Protein AF-Q6J5A9-F1 (afdb_monomer_lite)

Radius of gyration: 22.67 Å; chains: 1; bounding box: 65×54×45 Å

Secondary structure (DSSP, 8-state):
-HHHHHHHH-GGGT-B-TT--BTTTTB-HHHHHHHHHSHHHHHTT-----TTTTTSTT-GGG-HHHHHHHHHHHHHHHHHHHHHTTPPP-HHHHHHHHHH-HHHHHHHHTT---HHHHHHHHHTTPPTT--HHHHHHHHHHHHHHHHHHHTTSS-----------PPPPTT-------SS-----PPPS--TTS---PPPP---

Organism: Haemophilus influenzae (NCBI:txid727)

Sequence (204 aa):
MLRGLVKIEDGWYGNVSPTGATGVGQFTRGTWNWLATTDEGRALGMTQITRYNRDTPFDPRKNNQLNTLATALLARWHINQFFERGIKPSHENLYLAHNIGIDGLHRALQGRATREDILNMKRNGMKKGMSVQGFLVYQSERFNVSKQIANFQRPSVSPRYQIENKPLPANLHWVSPTETAMRWVEPASNQTNQQAIRWQNPTN

InterPro domains:
  IPR023346 Lysozyme-like domain superfamily [SSF53955] (2-110)

Foldseek 3Di:
DLLLQQQLVVQCVFDAAPQRQHHSNRDDLVLQQVLCPDPVVVVLVRDHDDPVQRPHPNPVRHPRVSVSVSLVVLLVVLVVLCVVLVNDDDPLLSSVCSQQNNVLSSCLVVVNHDPVSVVSLVSRDQDPPADSVSSSVVSSVSSVVSVCCSVVVDPDPDPPPPPVVPPDDPPDDDDDDDPDDDDDDDPDPDDDDDDPPDDDDDDD

pLDDT: mean 79.72, std 21.16, range [31.62, 98.19]

Structure (mmCIF, N/CA/C/O backbone):
data_AF-Q6J5A9-F1
#
_entry.id   AF-Q6J5A9-F1
#
loop_
_atom_site.group_PDB
_atom_site.id
_atom_site.type_symbol
_atom_site.label_atom_id
_atom_site.label_alt_id
_atom_site.label_comp_id
_atom_site.label_asym_id
_atom_site.label_entity_id
_atom_site.label_seq_id
_atom_site.pdbx_PDB_ins_code
_atom_site.Cartn_x
_atom_site.Cartn_y
_atom_site.Cartn_z
_atom_site.occupancy
_atom_site.B_iso_or_equiv
_atom_site.auth_seq_id
_atom_site.auth_comp_id
_atom_site.auth_asym_id
_atom_site.auth_atom_id
_atom_site.pdbx_PDB_model_num
ATOM 1 N N . MET A 1 1 ? -5.608 9.275 -6.151 1.00 75.62 1 MET A N 1
ATOM 2 C CA . MET A 1 1 ? -4.883 8.381 -5.216 1.00 75.62 1 MET A CA 1
ATOM 3 C C . MET A 1 1 ? -3.369 8.385 -5.447 1.00 75.62 1 MET A C 1
ATOM 5 O O . MET A 1 1 ? -2.681 8.914 -4.584 1.00 75.62 1 MET A O 1
ATOM 9 N N . LEU A 1 2 ? -2.860 7.890 -6.591 1.00 75.81 2 LEU A N 1
ATOM 10 C CA . LEU A 1 2 ? -1.421 7.630 -6.815 1.00 75.81 2 LEU A CA 1
ATOM 11 C C . LEU A 1 2 ? -0.484 8.777 -6.417 1.00 75.81 2 LEU A C 1
ATOM 13 O O . LEU A 1 2 ? 0.448 8.551 -5.663 1.00 75.81 2 LEU A O 1
ATOM 17 N N . ARG A 1 3 ? -0.752 10.017 -6.846 1.00 69.06 3 ARG A N 1
ATOM 18 C CA . ARG A 1 3 ? 0.089 11.179 -6.497 1.00 69.06 3 ARG A CA 1
ATOM 19 C C . ARG A 1 3 ? 0.242 11.384 -4.983 1.00 69.06 3 ARG A C 1
ATOM 21 O O . ARG A 1 3 ? 1.329 11.690 -4.509 1.00 69.06 3 ARG A O 1
ATOM 28 N N . GLY A 1 4 ? -0.839 11.175 -4.228 1.00 68.25 4 GLY A N 1
ATOM 29 C CA . GLY A 1 4 ? -0.813 11.240 -2.766 1.00 68.25 4 GLY A CA 1
ATOM 30 C C . GLY A 1 4 ? -0.031 10.085 -2.141 1.00 68.25 4 GLY A C 1
ATOM 31 O O . GLY A 1 4 ? 0.693 10.323 -1.182 1.00 68.25 4 GLY A O 1
ATOM 32 N N . LEU A 1 5 ? -0.135 8.880 -2.720 1.00 79.12 5 LEU A N 1
ATOM 33 C CA . LEU A 1 5 ? 0.620 7.693 -2.303 1.00 79.12 5 LEU A CA 1
ATOM 34 C C . LEU A 1 5 ? 2.124 7.906 -2.525 1.00 79.12 5 LEU A C 1
ATOM 36 O O . LEU A 1 5 ? 2.891 7.835 -1.579 1.00 79.12 5 LEU A O 1
ATOM 40 N N . VAL A 1 6 ? 2.545 8.311 -3.724 1.00 76.06 6 VAL A N 1
ATOM 41 C CA . VAL A 1 6 ? 3.961 8.611 -4.008 1.00 76.06 6 VAL A CA 1
ATOM 42 C C . VAL A 1 6 ? 4.519 9.671 -3.055 1.00 76.06 6 VAL A C 1
ATOM 44 O O . VAL A 1 6 ? 5.644 9.549 -2.579 1.00 76.06 6 VAL A O 1
ATOM 47 N N . LYS A 1 7 ? 3.726 10.705 -2.738 1.00 75.75 7 LYS A N 1
ATOM 48 C CA . LYS A 1 7 ? 4.150 11.778 -1.832 1.00 75.75 7 LYS A CA 1
ATOM 49 C C . LYS A 1 7 ? 4.267 11.335 -0.371 1.00 75.75 7 LYS A C 1
ATOM 51 O O . LYS A 1 7 ? 5.126 11.865 0.324 1.00 75.75 7 LYS A O 1
ATOM 56 N N . ILE A 1 8 ? 3.397 10.444 0.113 1.00 75.88 8 ILE A N 1
ATOM 57 C CA . ILE A 1 8 ? 3.466 9.953 1.501 1.00 75.88 8 ILE A CA 1
ATOM 58 C C . ILE A 1 8 ? 4.510 8.848 1.679 1.00 75.88 8 ILE A C 1
ATOM 60 O O . ILE A 1 8 ? 5.113 8.772 2.744 1.00 75.88 8 ILE A O 1
ATOM 64 N N . GLU A 1 9 ? 4.724 8.038 0.645 1.00 74.69 9 GLU A N 1
ATOM 65 C CA . GLU A 1 9 ? 5.647 6.903 0.654 1.00 74.69 9 GLU A CA 1
ATOM 66 C C . GLU A 1 9 ? 7.102 7.303 0.346 1.00 74.69 9 GLU A C 1
ATOM 68 O O . GLU A 1 9 ? 8.021 6.535 0.610 1.00 74.69 9 GLU A O 1
ATOM 73 N N . ASP A 1 10 ? 7.327 8.495 -0.224 1.00 71.00 10 ASP A N 1
ATOM 74 C CA . ASP A 1 10 ? 8.650 9.071 -0.539 1.00 71.00 10 ASP A CA 1
ATOM 75 C C . ASP A 1 10 ? 9.561 8.176 -1.412 1.00 71.00 10 ASP A C 1
ATOM 77 O O . ASP A 1 10 ? 10.773 8.360 -1.528 1.00 71.00 10 ASP A O 1
ATOM 81 N N . GLY A 1 11 ? 8.964 7.192 -2.087 1.00 66.25 11 GLY A N 1
ATOM 82 C CA . GLY A 1 11 ? 9.679 6.150 -2.815 1.00 66.25 11 GLY A CA 1
ATOM 83 C C . GLY A 1 11 ? 10.289 6.582 -4.150 1.00 66.25 11 GLY A C 1
ATOM 84 O O . GLY A 1 11 ? 11.052 5.822 -4.746 1.00 66.25 11 GLY A O 1
ATOM 85 N N . TRP A 1 12 ? 9.972 7.789 -4.632 1.00 74.00 12 TRP A N 1
ATOM 86 C CA . TRP A 1 12 ? 10.475 8.308 -5.912 1.00 74.00 12 TRP A CA 1
ATOM 87 C C . TRP A 1 12 ? 11.994 8.524 -5.910 1.00 74.00 12 TRP A C 1
ATOM 89 O O . TRP A 1 12 ? 12.641 8.367 -6.944 1.00 74.00 12 TRP A O 1
ATOM 99 N N . TYR A 1 13 ? 12.568 8.838 -4.745 1.00 74.25 13 TYR A N 1
ATOM 100 C CA . TYR A 1 13 ? 13.999 9.107 -4.572 1.00 74.25 13 TYR A CA 1
ATOM 101 C C . TYR A 1 13 ? 14.819 7.853 -4.236 1.00 74.25 13 TYR A C 1
ATOM 103 O O . TYR A 1 13 ? 15.982 7.954 -3.861 1.00 74.25 13 TYR A O 1
ATOM 111 N N . GLY A 1 14 ? 14.225 6.661 -4.370 1.00 70.50 14 GLY A N 1
ATOM 112 C CA . GLY A 1 14 ? 14.906 5.395 -4.090 1.00 70.50 14 GLY A CA 1
ATOM 113 C C . GLY A 1 14 ? 14.995 5.043 -2.604 1.00 70.50 14 GLY A C 1
ATOM 114 O O . GLY A 1 14 ? 15.704 4.100 -2.253 1.00 70.50 14 GLY A O 1
ATOM 115 N N . ASN A 1 15 ? 14.261 5.755 -1.744 1.00 76.38 15 ASN A N 1
ATOM 116 C CA . ASN A 1 15 ? 14.192 5.455 -0.319 1.00 76.38 15 ASN A CA 1
ATOM 117 C C . ASN A 1 15 ? 13.618 4.050 -0.088 1.00 76.38 15 ASN A C 1
ATOM 119 O O . ASN A 1 15 ? 12.646 3.633 -0.729 1.00 76.38 15 ASN A O 1
ATOM 123 N N . VAL A 1 16 ? 14.254 3.315 0.824 1.00 77.69 16 VAL A N 1
ATOM 124 C CA . VAL A 1 16 ? 13.849 1.970 1.235 1.00 77.69 16 VAL A CA 1
ATOM 125 C C . VAL A 1 16 ? 13.302 2.055 2.653 1.00 77.69 16 VAL A C 1
ATOM 127 O O . VAL A 1 16 ? 13.976 2.570 3.546 1.00 77.69 16 VAL A O 1
ATOM 130 N N . SER A 1 17 ? 12.085 1.561 2.873 1.00 74.00 17 SER A N 1
ATOM 131 C CA . SER A 1 17 ? 11.483 1.576 4.207 1.00 74.00 17 SER A CA 1
ATOM 132 C C . SER A 1 17 ? 12.207 0.618 5.174 1.00 74.00 17 SER A C 1
ATOM 134 O O . SER A 1 17 ? 12.861 -0.337 4.739 1.00 74.00 17 SER A O 1
ATOM 136 N N . PRO A 1 18 ? 12.008 0.756 6.500 1.00 74.62 18 PRO A N 1
ATOM 137 C CA . PRO A 1 18 ? 12.494 -0.224 7.478 1.00 74.62 18 PRO A CA 1
ATOM 138 C C . PRO A 1 18 ? 11.982 -1.657 7.246 1.00 74.62 18 PRO A C 1
ATOM 140 O O . PRO A 1 18 ? 12.595 -2.615 7.708 1.00 74.62 18 PRO A O 1
ATOM 143 N N . THR A 1 19 ? 10.860 -1.820 6.534 1.00 71.56 19 THR A N 1
ATOM 144 C CA . THR A 1 19 ? 10.288 -3.127 6.167 1.00 71.56 19 THR A CA 1
ATOM 145 C C . THR A 1 19 ? 10.828 -3.661 4.834 1.00 71.56 19 THR A C 1
ATOM 147 O O . THR A 1 19 ? 10.383 -4.708 4.361 1.00 71.56 19 THR A O 1
ATOM 150 N N . GLY A 1 20 ? 11.801 -2.972 4.225 1.00 80.25 20 GLY A N 1
ATOM 151 C CA . GLY A 1 20 ? 12.400 -3.339 2.942 1.00 80.25 20 GLY A CA 1
ATOM 152 C C . GLY A 1 20 ? 11.497 -3.041 1.746 1.00 80.25 20 GLY A C 1
ATOM 153 O O . GLY A 1 20 ? 11.656 -3.657 0.689 1.00 80.25 20 GLY A O 1
ATOM 154 N N . ALA A 1 21 ? 10.519 -2.152 1.915 1.00 85.12 21 ALA A N 1
ATOM 155 C CA . ALA A 1 21 ? 9.675 -1.674 0.836 1.00 85.12 21 ALA A CA 1
ATOM 156 C C . ALA A 1 21 ? 10.474 -0.733 -0.080 1.00 85.12 21 ALA A C 1
ATOM 158 O O . ALA A 1 21 ? 11.318 0.017 0.401 1.00 85.12 21 ALA A O 1
ATOM 159 N N . THR A 1 22 ? 10.279 -0.812 -1.399 1.00 86.75 22 THR 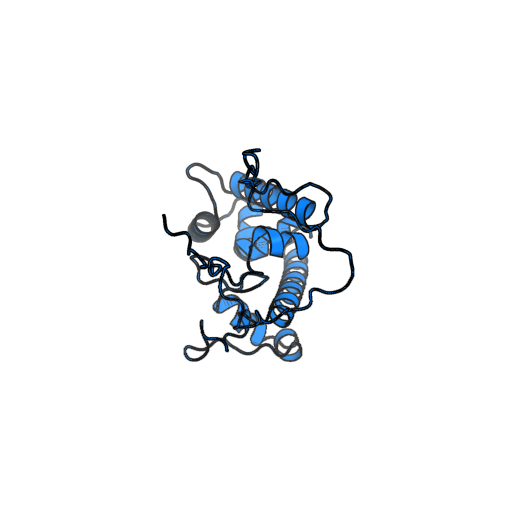A N 1
ATOM 160 C CA . THR A 1 22 ? 11.157 -0.119 -2.362 1.00 86.75 22 THR A CA 1
ATOM 161 C C . THR A 1 22 ? 10.387 0.467 -3.542 1.00 86.75 22 THR A C 1
ATOM 163 O O . THR A 1 22 ? 9.402 -0.110 -4.017 1.00 86.75 22 THR A O 1
ATOM 166 N N . GLY A 1 23 ? 10.899 1.593 -4.046 1.00 86.25 23 GLY A N 1
ATOM 167 C CA . GLY A 1 23 ? 10.418 2.287 -5.237 1.00 86.25 23 GLY A CA 1
ATOM 168 C C . GLY A 1 23 ? 9.143 3.090 -5.001 1.00 86.25 23 GLY A C 1
ATOM 169 O O . GLY A 1 23 ? 8.674 3.217 -3.872 1.00 86.25 23 GLY A O 1
ATOM 170 N N . VAL A 1 24 ? 8.599 3.641 -6.085 1.00 86.62 24 VAL A N 1
ATOM 171 C CA . VAL A 1 24 ? 7.526 4.653 -6.099 1.00 86.62 24 VAL A CA 1
ATOM 172 C C . VAL A 1 24 ? 6.328 4.316 -5.203 1.00 86.62 24 VAL A C 1
ATOM 174 O O . VAL A 1 24 ? 5.877 5.170 -4.444 1.00 86.62 24 VAL A O 1
ATOM 177 N N . GLY A 1 25 ? 5.827 3.088 -5.279 1.00 87.00 25 GLY A N 1
ATOM 178 C CA . GLY A 1 25 ? 4.723 2.579 -4.471 1.00 87.00 25 GLY A CA 1
ATOM 179 C C . GLY A 1 25 ? 5.156 1.712 -3.296 1.00 87.00 25 GLY A C 1
ATOM 180 O O . GLY A 1 25 ? 4.363 0.883 -2.881 1.00 87.00 25 GLY A O 1
ATOM 181 N N . GLN A 1 26 ? 6.410 1.815 -2.838 1.00 89.00 26 GLN A N 1
ATOM 182 C CA . GLN A 1 26 ? 6.956 1.110 -1.668 1.00 89.00 26 GLN A CA 1
ATOM 183 C C . GLN A 1 26 ? 6.483 -0.352 -1.573 1.00 89.00 26 GLN A C 1
ATOM 185 O O . GLN A 1 26 ? 5.816 -0.784 -0.635 1.00 89.00 26 GLN A O 1
ATOM 190 N N . PHE A 1 27 ? 6.854 -1.162 -2.565 1.00 90.88 27 PHE A N 1
ATOM 191 C CA . PHE A 1 27 ? 6.499 -2.578 -2.562 1.00 90.88 27 PHE A CA 1
ATOM 192 C C . PHE A 1 27 ? 7.457 -3.394 -1.697 1.00 90.88 27 PHE A C 1
ATOM 194 O O . PHE A 1 27 ? 8.677 -3.379 -1.902 1.00 90.88 27 PHE A O 1
ATOM 201 N N . THR A 1 28 ? 6.901 -4.198 -0.789 1.00 91.06 28 THR A N 1
ATOM 202 C CA . THR A 1 28 ? 7.650 -5.298 -0.167 1.00 91.06 28 THR A CA 1
ATOM 203 C C . THR A 1 28 ? 7.959 -6.383 -1.203 1.00 91.06 28 THR A C 1
ATOM 205 O O . THR A 1 28 ? 7.275 -6.508 -2.223 1.00 91.06 28 THR A O 1
ATOM 208 N N . ARG A 1 29 ? 8.958 -7.230 -0.921 1.00 93.19 29 ARG A N 1
ATOM 209 C CA . ARG A 1 29 ? 9.275 -8.393 -1.767 1.00 93.19 29 ARG A CA 1
ATOM 210 C C . ARG A 1 29 ? 8.066 -9.311 -1.965 1.00 93.19 29 ARG A C 1
ATOM 212 O O . ARG A 1 29 ? 7.842 -9.802 -3.065 1.00 93.19 29 ARG A O 1
ATOM 219 N N . GLY A 1 30 ? 7.312 -9.560 -0.891 1.00 92.50 30 GLY A N 1
ATOM 220 C CA . GLY A 1 30 ? 6.164 -10.466 -0.910 1.00 92.50 30 GLY A CA 1
ATOM 221 C C . GLY A 1 30 ? 5.066 -9.960 -1.838 1.00 92.50 30 GLY A C 1
ATOM 222 O O . GLY A 1 30 ? 4.673 -10.668 -2.762 1.00 92.50 30 GLY A O 1
ATOM 223 N N . THR A 1 31 ? 4.645 -8.708 -1.645 1.00 92.88 31 THR A N 1
ATOM 224 C CA . THR A 1 31 ? 3.600 -8.083 -2.464 1.00 92.88 31 THR A CA 1
ATOM 225 C C . THR A 1 31 ? 4.014 -7.996 -3.930 1.00 92.88 31 THR A C 1
ATOM 227 O O . THR A 1 31 ? 3.221 -8.334 -4.805 1.00 92.88 31 THR A O 1
ATOM 230 N N . TRP A 1 32 ? 5.260 -7.598 -4.211 1.00 95.94 32 TRP A N 1
ATOM 231 C CA . TRP A 1 32 ? 5.766 -7.532 -5.581 1.00 95.94 32 TRP A CA 1
ATOM 232 C C . TRP A 1 32 ? 5.754 -8.900 -6.266 1.00 95.94 32 TRP A C 1
ATOM 234 O O . TRP A 1 32 ? 5.243 -9.028 -7.375 1.00 95.94 32 TRP A O 1
ATOM 244 N N . ASN A 1 33 ? 6.294 -9.929 -5.606 1.00 97.50 33 ASN A N 1
ATOM 245 C CA . ASN A 1 33 ? 6.395 -11.262 -6.197 1.00 97.50 33 ASN A CA 1
ATOM 246 C C . ASN A 1 33 ? 5.027 -11.895 -6.422 1.00 97.50 33 ASN A C 1
ATOM 248 O O . ASN A 1 33 ? 4.846 -12.553 -7.441 1.00 97.50 33 ASN A O 1
ATOM 252 N N . TRP A 1 34 ? 4.079 -11.689 -5.507 1.00 96.19 34 TRP A N 1
ATOM 253 C CA . TRP A 1 34 ? 2.698 -12.108 -5.716 1.00 96.19 34 TRP A CA 1
ATOM 254 C C . TRP A 1 34 ? 2.099 -11.405 -6.938 1.00 96.19 34 TRP A C 1
ATOM 256 O O . TRP A 1 34 ? 1.596 -12.076 -7.837 1.00 96.19 34 TRP A O 1
ATOM 266 N N . LEU A 1 35 ? 2.243 -10.081 -7.051 1.00 96.12 35 LEU A N 1
ATOM 267 C CA . LEU A 1 35 ? 1.707 -9.346 -8.196 1.00 96.12 35 LEU A CA 1
ATOM 268 C C . LEU A 1 35 ? 2.347 -9.808 -9.514 1.00 96.12 35 LEU A C 1
ATOM 270 O O . LEU A 1 35 ? 1.642 -10.031 -10.492 1.00 96.12 35 LEU A O 1
ATOM 274 N N . ALA A 1 36 ? 3.656 -10.066 -9.516 1.00 96.94 36 ALA A N 1
ATOM 275 C CA . ALA A 1 36 ? 4.388 -10.594 -10.666 1.00 96.94 36 ALA A CA 1
ATOM 276 C C . ALA A 1 36 ? 3.929 -11.998 -11.116 1.00 96.94 36 ALA A C 1
ATOM 278 O O . ALA A 1 36 ? 4.223 -12.395 -12.239 1.00 96.94 36 ALA A O 1
ATOM 279 N N . THR A 1 37 ? 3.213 -12.753 -10.271 1.00 95.69 37 THR A N 1
ATOM 280 C CA . THR A 1 37 ? 2.612 -14.046 -10.659 1.00 95.69 37 THR A CA 1
ATO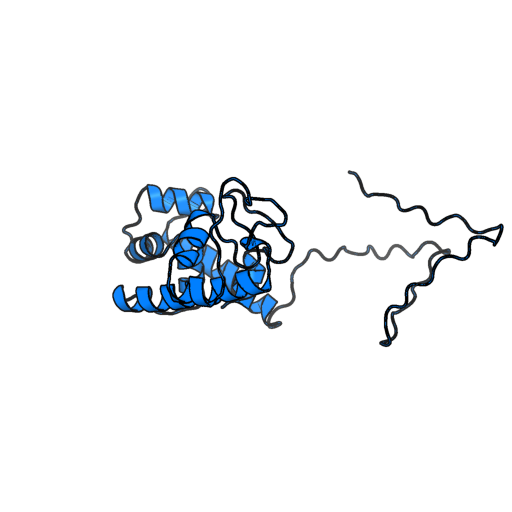M 281 C C . THR A 1 37 ? 1.223 -13.930 -11.284 1.00 95.69 37 THR A C 1
ATOM 283 O O . THR A 1 37 ? 0.759 -14.895 -11.883 1.00 95.69 37 THR A O 1
ATOM 286 N N . THR A 1 38 ? 0.568 -12.771 -11.178 1.00 94.94 38 THR A N 1
ATOM 287 C CA . THR A 1 38 ? -0.747 -12.531 -11.799 1.00 94.94 38 THR A CA 1
ATOM 288 C C . THR A 1 38 ? -0.623 -12.333 -13.310 1.00 94.94 38 THR A C 1
ATOM 290 O O . THR A 1 38 ? 0.435 -11.931 -13.801 1.00 94.94 38 THR A O 1
ATOM 293 N N . ASP A 1 39 ? -1.697 -12.583 -14.060 1.00 94.44 39 ASP A N 1
ATOM 294 C CA . ASP A 1 39 ? -1.712 -12.381 -15.515 1.00 94.44 39 ASP A CA 1
ATOM 295 C C . ASP A 1 39 ? -1.448 -10.922 -15.882 1.00 94.44 39 ASP A C 1
ATOM 297 O O . ASP A 1 39 ? -0.611 -10.638 -16.738 1.00 94.44 39 ASP A O 1
ATOM 301 N N . GLU A 1 40 ? -2.079 -9.984 -15.179 1.00 94.69 40 GLU A N 1
ATOM 302 C CA . GLU A 1 40 ? -1.862 -8.559 -15.390 1.00 94.69 40 GLU A CA 1
ATOM 303 C C . GLU A 1 40 ? -0.446 -8.123 -15.009 1.00 94.69 40 GLU A C 1
ATOM 305 O O . GLU A 1 40 ? 0.159 -7.320 -15.715 1.00 94.69 40 GLU A O 1
ATOM 310 N N . GLY A 1 41 ? 0.116 -8.659 -13.922 1.00 94.81 41 GLY A N 1
ATOM 311 C CA . GLY A 1 41 ? 1.496 -8.370 -13.533 1.00 94.81 41 GLY A CA 1
ATOM 312 C C . GLY A 1 41 ? 2.496 -8.864 -14.577 1.00 94.81 41 GLY A C 1
ATOM 313 O O . GLY A 1 41 ? 3.404 -8.126 -14.963 1.00 94.81 41 GLY A O 1
ATOM 314 N N . ARG A 1 42 ? 2.290 -10.076 -15.107 1.00 95.31 42 ARG A N 1
ATOM 315 C CA . ARG A 1 42 ? 3.086 -10.612 -16.220 1.00 95.31 42 ARG A CA 1
ATOM 316 C C . ARG A 1 42 ? 2.923 -9.775 -17.488 1.00 95.31 42 ARG A C 1
ATOM 318 O O . ARG A 1 42 ? 3.923 -9.476 -18.134 1.00 95.31 42 ARG A O 1
ATOM 325 N N . ALA A 1 43 ? 1.706 -9.332 -17.804 1.00 95.62 43 ALA A N 1
ATOM 326 C CA . ALA A 1 43 ? 1.432 -8.463 -18.950 1.00 95.62 43 ALA A CA 1
ATOM 327 C C . ALA A 1 43 ? 2.108 -7.084 -18.835 1.00 95.62 43 ALA A C 1
ATOM 329 O O . ALA A 1 43 ? 2.495 -6.504 -19.845 1.00 95.62 43 ALA A O 1
ATOM 330 N N . LEU A 1 44 ? 2.308 -6.576 -17.613 1.00 94.25 44 LEU A N 1
ATOM 331 C CA . LEU A 1 44 ? 3.100 -5.368 -17.353 1.00 94.25 44 LEU A CA 1
ATOM 332 C C . LEU A 1 44 ? 4.620 -5.591 -17.452 1.00 94.25 44 LEU A C 1
ATOM 334 O O . LEU A 1 44 ? 5.380 -4.631 -17.335 1.00 94.25 44 LEU A O 1
ATOM 338 N N . GLY A 1 45 ? 5.082 -6.830 -17.640 1.00 96.12 45 GLY A N 1
ATOM 339 C CA . GLY A 1 45 ? 6.503 -7.174 -17.646 1.00 96.12 45 GLY A CA 1
ATOM 340 C C . GLY A 1 45 ? 7.118 -7.265 -16.247 1.00 96.12 45 GLY A C 1
ATOM 341 O O . GLY A 1 45 ? 8.333 -7.126 -16.096 1.00 96.12 45 GLY A O 1
ATOM 342 N N . MET A 1 46 ? 6.307 -7.476 -15.202 1.00 97.50 46 MET A N 1
ATOM 343 C CA . MET A 1 46 ? 6.830 -7.675 -13.853 1.00 97.50 46 MET A CA 1
ATOM 344 C C . MET A 1 46 ? 7.609 -8.988 -13.761 1.00 97.50 46 MET A C 1
ATOM 346 O O . MET A 1 46 ? 7.132 -10.051 -14.150 1.00 97.50 46 MET A O 1
ATOM 350 N N . THR A 1 47 ? 8.798 -8.920 -13.168 1.00 97.12 47 THR A N 1
ATOM 351 C CA . THR A 1 47 ? 9.628 -10.086 -12.854 1.00 97.12 47 THR A CA 1
ATOM 352 C C . THR A 1 47 ? 9.753 -10.251 -11.347 1.00 97.12 47 THR A C 1
ATOM 354 O O . THR A 1 47 ? 9.655 -9.286 -10.586 1.00 97.12 47 THR A O 1
ATOM 357 N N . GLN A 1 48 ? 9.945 -11.485 -10.884 1.00 97.19 48 GLN A N 1
ATOM 358 C CA . GLN A 1 48 ? 10.097 -11.748 -9.457 1.00 97.19 48 GLN A CA 1
ATOM 359 C C . GLN A 1 48 ? 11.442 -11.239 -8.923 1.00 97.19 48 GLN A C 1
ATOM 361 O O . GLN A 1 48 ? 12.494 -11.328 -9.563 1.00 97.19 48 GLN A O 1
ATOM 366 N N . ILE A 1 49 ? 11.411 -10.767 -7.684 1.00 96.69 49 ILE A N 1
ATOM 367 C CA . ILE A 1 49 ? 12.594 -10.476 -6.888 1.00 96.69 49 ILE A CA 1
ATOM 368 C C . ILE A 1 49 ? 13.097 -11.790 -6.293 1.00 96.69 49 ILE A C 1
ATOM 370 O O . ILE A 1 49 ? 12.394 -12.478 -5.545 1.00 96.69 49 ILE A O 1
ATOM 374 N N . THR A 1 50 ? 14.343 -12.109 -6.596 1.00 95.25 50 THR A N 1
ATOM 375 C CA . THR A 1 50 ? 15.084 -13.263 -6.099 1.00 95.25 50 THR A CA 1
ATOM 376 C C . THR A 1 50 ? 16.215 -12.796 -5.188 1.00 95.25 50 THR A C 1
ATOM 378 O O . THR A 1 50 ? 16.503 -11.606 -5.074 1.00 95.25 50 THR A O 1
ATOM 381 N N . ARG A 1 51 ? 16.919 -13.735 -4.548 1.00 93.94 51 ARG A N 1
ATOM 382 C CA . ARG A 1 51 ? 18.121 -13.406 -3.762 1.00 93.94 51 ARG A CA 1
ATOM 383 C C . ARG A 1 51 ? 19.230 -12.726 -4.580 1.00 93.94 51 ARG A C 1
ATOM 385 O O . ARG A 1 51 ? 20.086 -12.094 -3.980 1.00 93.94 51 ARG A O 1
ATOM 392 N N . TYR A 1 52 ? 19.219 -12.872 -5.907 1.00 93.44 52 TYR A N 1
ATOM 393 C CA . TYR A 1 52 ? 20.285 -12.400 -6.793 1.00 93.44 52 TYR A CA 1
ATOM 394 C C . TYR A 1 52 ? 20.077 -10.972 -7.292 1.00 93.44 52 TYR A C 1
ATOM 396 O O . TYR A 1 52 ? 21.050 -10.270 -7.530 1.00 93.44 52 TYR A O 1
ATOM 404 N N . ASN A 1 53 ? 18.822 -10.545 -7.461 1.00 94.38 53 ASN A N 1
ATOM 405 C CA . ASN A 1 53 ? 18.506 -9.200 -7.947 1.00 94.38 53 ASN A CA 1
ATOM 406 C C . ASN A 1 53 ? 18.045 -8.252 -6.829 1.00 94.38 53 ASN A C 1
ATOM 408 O O . ASN A 1 53 ? 18.082 -7.039 -7.029 1.00 94.38 53 ASN A O 1
ATOM 412 N N . ARG A 1 54 ? 17.659 -8.771 -5.653 1.00 91.94 54 ARG A N 1
ATOM 413 C CA . ARG A 1 54 ? 17.205 -7.967 -4.512 1.00 91.94 54 ARG A CA 1
ATOM 414 C C . ARG A 1 54 ? 18.240 -6.913 -4.124 1.00 91.94 54 ARG A C 1
ATOM 416 O O . ARG A 1 54 ? 19.405 -7.238 -3.919 1.00 91.94 54 ARG A O 1
ATOM 423 N N . ASP A 1 55 ? 17.783 -5.672 -3.993 1.00 86.94 55 ASP A N 1
ATOM 424 C CA . ASP A 1 55 ? 18.569 -4.497 -3.593 1.00 86.94 55 ASP A CA 1
ATOM 425 C C . ASP A 1 55 ? 19.725 -4.138 -4.550 1.00 86.94 55 ASP A C 1
ATOM 427 O O . ASP A 1 55 ? 20.428 -3.149 -4.339 1.00 86.94 55 ASP A O 1
ATOM 431 N N . THR A 1 56 ? 19.862 -4.838 -5.678 1.00 90.88 56 THR A N 1
ATOM 432 C CA . THR A 1 56 ? 20.820 -4.521 -6.749 1.00 90.88 56 THR A CA 1
ATOM 433 C C . THR A 1 56 ? 20.232 -3.493 -7.727 1.00 90.88 56 THR A C 1
ATOM 435 O O . THR A 1 56 ? 19.051 -3.149 -7.614 1.00 90.88 56 THR A O 1
ATOM 438 N N . PRO A 1 57 ? 20.995 -2.967 -8.699 1.00 90.25 57 PRO A N 1
ATOM 439 C CA . PRO A 1 57 ? 20.429 -2.175 -9.796 1.00 90.25 57 PRO A CA 1
ATOM 440 C C . PRO A 1 57 ? 19.371 -2.927 -10.622 1.00 90.25 57 PRO A C 1
ATOM 442 O O . PRO A 1 57 ? 18.521 -2.296 -11.239 1.00 90.25 57 PRO A O 1
ATOM 445 N N . PHE A 1 58 ? 19.390 -4.264 -10.593 1.00 93.38 58 PHE A N 1
ATOM 446 C CA . PHE A 1 58 ? 18.431 -5.130 -11.283 1.00 93.38 58 PHE A CA 1
ATOM 447 C C . PHE A 1 58 ? 17.188 -5.458 -10.446 1.00 93.38 58 PHE A C 1
ATOM 449 O O . PHE A 1 58 ? 16.359 -6.257 -10.882 1.00 93.38 58 PHE A O 1
ATOM 456 N N . ASP A 1 59 ? 17.046 -4.890 -9.242 1.00 94.88 59 ASP A N 1
ATOM 457 C CA . ASP A 1 59 ? 15.811 -5.020 -8.470 1.00 94.88 59 ASP A CA 1
ATOM 458 C C . ASP A 1 59 ? 14.671 -4.329 -9.241 1.00 94.88 59 ASP A C 1
ATOM 460 O O . ASP A 1 59 ? 14.699 -3.104 -9.407 1.00 94.88 59 ASP A O 1
ATOM 464 N N . PRO A 1 60 ? 13.654 -5.070 -9.713 1.00 95.12 60 PRO A N 1
ATOM 465 C CA . PRO A 1 60 ? 12.645 -4.519 -10.612 1.00 95.12 60 PRO A CA 1
ATOM 466 C C . PRO A 1 60 ? 11.774 -3.444 -9.939 1.00 95.12 60 PRO A C 1
ATOM 468 O O . PRO A 1 60 ? 11.177 -2.618 -10.630 1.00 95.12 60 PRO A O 1
ATOM 471 N N . ARG A 1 61 ? 11.766 -3.367 -8.597 1.00 94.50 61 ARG A N 1
ATOM 472 C CA . ARG A 1 61 ? 11.090 -2.293 -7.852 1.00 94.50 61 ARG A CA 1
ATOM 473 C C . ARG A 1 61 ? 11.732 -0.926 -8.065 1.00 94.50 61 ARG A C 1
ATOM 475 O O . ARG A 1 61 ? 11.052 0.075 -7.858 1.00 94.50 61 ARG A O 1
ATOM 482 N N . LYS A 1 62 ? 13.008 -0.864 -8.459 1.00 91.75 62 LYS A N 1
ATOM 483 C CA . LYS A 1 62 ? 13.731 0.395 -8.708 1.00 91.75 62 LYS A CA 1
ATOM 484 C C . LYS A 1 62 ? 13.381 1.030 -10.058 1.00 91.75 62 LYS A C 1
ATOM 486 O O . LYS A 1 62 ? 13.710 2.190 -10.283 1.00 91.75 62 LYS A O 1
ATOM 491 N N . ASN A 1 63 ? 12.694 0.312 -10.951 1.00 92.88 63 ASN A N 1
ATOM 492 C CA . ASN A 1 63 ? 12.160 0.903 -12.175 1.00 92.88 63 ASN A CA 1
ATOM 493 C C . ASN A 1 63 ? 10.895 1.713 -11.846 1.00 92.88 63 ASN A C 1
ATOM 495 O O . ASN A 1 63 ? 9.829 1.147 -11.600 1.00 92.88 63 ASN A O 1
ATOM 499 N N . ASN A 1 64 ? 11.006 3.043 -11.864 1.00 89.38 64 ASN A N 1
ATOM 500 C CA . ASN A 1 64 ? 9.913 3.937 -11.472 1.00 89.38 64 ASN A CA 1
ATOM 501 C C . ASN A 1 64 ? 8.654 3.783 -12.335 1.00 89.38 64 ASN A C 1
ATOM 503 O O . ASN A 1 64 ? 7.545 3.843 -11.801 1.00 89.38 64 ASN A O 1
ATOM 507 N N . GLN A 1 65 ? 8.798 3.556 -13.643 1.00 92.44 65 GLN A N 1
ATOM 508 C CA . GLN A 1 65 ? 7.657 3.367 -14.540 1.00 92.44 65 GLN A CA 1
ATOM 509 C C . GLN A 1 65 ? 6.912 2.074 -14.198 1.00 92.44 65 GLN A C 1
ATOM 511 O O . GLN A 1 65 ? 5.709 2.107 -13.941 1.00 92.44 65 GLN A O 1
ATOM 516 N N . LEU A 1 66 ? 7.633 0.953 -14.124 1.00 94.88 66 LEU A N 1
ATOM 517 C CA . LEU A 1 66 ? 7.046 -0.344 -13.798 1.00 94.88 66 LEU A CA 1
ATOM 518 C C . LEU A 1 66 ? 6.434 -0.345 -12.392 1.00 94.88 66 LEU A C 1
ATOM 520 O O . LEU A 1 66 ? 5.325 -0.832 -12.206 1.00 94.88 66 LEU A O 1
ATOM 524 N N . ASN A 1 67 ? 7.109 0.255 -11.411 1.00 93.75 67 ASN A N 1
ATOM 525 C CA . ASN A 1 67 ? 6.607 0.361 -10.043 1.00 93.75 67 ASN A CA 1
ATOM 526 C C . ASN A 1 67 ? 5.327 1.217 -9.963 1.00 93.75 67 ASN A C 1
ATOM 528 O O . ASN A 1 67 ? 4.376 0.866 -9.263 1.00 93.75 67 ASN A O 1
ATOM 532 N N . THR A 1 68 ? 5.242 2.292 -10.752 1.00 90.94 68 THR A N 1
ATOM 533 C CA . THR A 1 68 ? 4.019 3.104 -10.868 1.00 90.94 68 THR A CA 1
ATOM 534 C C . THR A 1 68 ? 2.862 2.295 -11.462 1.00 90.94 68 THR A C 1
ATOM 536 O O . THR A 1 68 ? 1.751 2.327 -10.928 1.00 90.94 68 THR A O 1
ATOM 539 N N . LEU A 1 69 ? 3.113 1.525 -12.526 1.00 94.19 69 LEU A N 1
ATOM 540 C CA . LEU A 1 69 ? 2.110 0.646 -13.139 1.00 94.19 69 LEU A CA 1
ATOM 541 C C . LEU A 1 69 ? 1.666 -0.466 -12.177 1.00 94.19 69 LEU A C 1
ATOM 543 O O . LEU A 1 69 ? 0.468 -0.697 -12.018 1.00 94.19 69 LEU A O 1
ATOM 547 N N . ALA A 1 70 ? 2.607 -1.083 -11.461 1.00 94.81 70 ALA A N 1
ATOM 548 C CA . ALA A 1 70 ? 2.328 -2.063 -10.415 1.00 94.81 70 ALA A CA 1
ATOM 549 C C . ALA A 1 70 ? 1.472 -1.462 -9.286 1.00 94.81 70 ALA A C 1
ATOM 551 O O . ALA A 1 70 ? 0.537 -2.102 -8.810 1.00 94.81 70 ALA A O 1
ATOM 552 N N . THR A 1 71 ? 1.732 -0.211 -8.891 1.00 92.12 71 THR A N 1
ATOM 553 C CA . THR A 1 71 ? 0.921 0.514 -7.895 1.00 92.12 71 THR A CA 1
ATOM 554 C C . THR A 1 71 ? -0.524 0.667 -8.369 1.00 92.12 71 THR A C 1
ATOM 556 O O . THR A 1 71 ? -1.457 0.416 -7.606 1.00 92.12 71 THR A O 1
ATOM 559 N N . ALA A 1 72 ? -0.727 1.047 -9.634 1.00 91.38 72 ALA A N 1
ATOM 560 C CA . ALA A 1 72 ? -2.059 1.151 -10.223 1.00 91.38 72 ALA A CA 1
ATOM 561 C C . ALA A 1 72 ? -2.762 -0.214 -10.300 1.00 91.38 72 ALA A C 1
ATOM 563 O O . ALA A 1 72 ? -3.950 -0.309 -9.985 1.00 91.38 72 ALA A O 1
ATOM 564 N N . LEU A 1 73 ? -2.026 -1.273 -10.652 1.00 93.81 73 LEU A N 1
ATOM 565 C CA . LEU A 1 73 ? -2.552 -2.634 -10.680 1.00 93.81 73 LEU A CA 1
ATOM 566 C C . LEU A 1 73 ? -2.980 -3.107 -9.282 1.00 93.81 73 LEU A C 1
A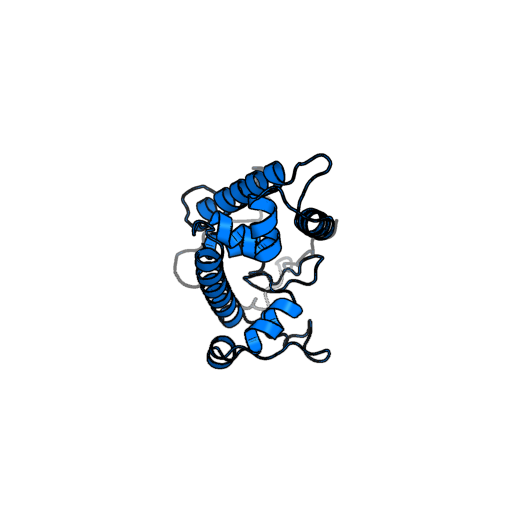TOM 568 O O . LEU A 1 73 ? -4.102 -3.586 -9.118 1.00 93.81 73 LEU A O 1
ATOM 572 N N . LEU A 1 74 ? -2.141 -2.908 -8.261 1.00 93.56 74 LEU A N 1
ATOM 573 C CA . LEU A 1 74 ? -2.482 -3.243 -6.876 1.00 93.56 74 LEU A CA 1
ATOM 574 C C . LEU A 1 74 ? -3.701 -2.443 -6.389 1.00 93.56 74 LEU A C 1
ATOM 576 O O . LEU A 1 74 ? -4.582 -2.993 -5.730 1.00 93.56 74 LEU A O 1
ATOM 580 N N . ALA A 1 75 ? -3.794 -1.159 -6.746 1.00 92.56 75 ALA A N 1
ATOM 581 C CA . ALA A 1 75 ? -4.951 -0.335 -6.414 1.00 92.56 75 ALA A CA 1
ATOM 582 C C . ALA A 1 75 ? -6.240 -0.875 -7.053 1.00 92.56 75 ALA A C 1
ATOM 584 O O . ALA A 1 75 ? -7.256 -0.982 -6.368 1.00 92.56 75 ALA A O 1
ATOM 585 N N . ARG A 1 76 ? -6.202 -1.264 -8.337 1.00 93.50 76 ARG A N 1
ATOM 586 C CA . ARG A 1 76 ? -7.335 -1.910 -9.021 1.00 93.50 76 ARG A CA 1
ATOM 587 C C . ARG A 1 76 ? -7.744 -3.198 -8.308 1.00 93.50 76 ARG A C 1
ATOM 589 O O . ARG A 1 76 ? -8.930 -3.395 -8.056 1.00 93.50 76 ARG A O 1
ATOM 596 N N . TRP A 1 77 ? -6.778 -4.039 -7.940 1.00 94.31 77 TRP A N 1
ATOM 597 C CA . TRP A 1 77 ? -7.054 -5.261 -7.187 1.00 94.31 77 TRP A CA 1
ATOM 598 C C . TRP A 1 77 ? -7.736 -4.964 -5.843 1.00 94.31 77 TRP A C 1
ATOM 600 O O . TRP A 1 77 ? -8.763 -5.564 -5.535 1.00 94.31 77 TRP A O 1
ATOM 610 N N . HIS A 1 78 ? -7.250 -3.979 -5.079 1.00 94.12 78 HIS A N 1
ATOM 611 C CA . HIS A 1 78 ? -7.893 -3.568 -3.827 1.00 94.12 78 HIS A CA 1
ATOM 612 C C . HIS A 1 78 ? -9.332 -3.086 -4.020 1.00 94.12 78 HIS A C 1
ATOM 614 O O . HIS A 1 78 ? -10.184 -3.432 -3.208 1.00 94.12 78 HIS A O 1
ATOM 620 N N . ILE A 1 79 ? -9.622 -2.329 -5.083 1.00 93.50 79 ILE A N 1
ATOM 621 C CA . ILE A 1 79 ? -10.992 -1.886 -5.386 1.00 93.50 79 ILE A CA 1
ATOM 622 C C . ILE A 1 79 ? -11.920 -3.094 -5.570 1.00 93.50 79 ILE A C 1
ATOM 624 O O . ILE A 1 79 ? -13.009 -3.108 -5.002 1.00 93.50 79 ILE A O 1
ATOM 628 N N . ASN A 1 80 ? -11.480 -4.132 -6.286 1.00 94.00 80 ASN A N 1
ATOM 629 C CA . ASN A 1 80 ? -12.267 -5.360 -6.431 1.00 94.00 80 ASN A CA 1
ATOM 630 C C . ASN A 1 80 ? -12.514 -6.025 -5.067 1.00 94.00 80 ASN A C 1
ATOM 632 O O . ASN A 1 80 ? -13.648 -6.347 -4.721 1.00 94.00 80 ASN A O 1
ATOM 636 N N . GLN A 1 81 ? -11.467 -6.141 -4.245 1.00 95.12 81 GLN A N 1
ATOM 637 C CA . GLN A 1 81 ? -11.572 -6.720 -2.903 1.00 95.12 81 GLN A CA 1
ATOM 638 C C . GLN A 1 81 ? -12.449 -5.897 -1.949 1.00 95.12 81 GLN A C 1
ATOM 640 O O . GLN A 1 81 ? -13.035 -6.452 -1.019 1.00 95.12 81 GLN A O 1
ATOM 645 N N . PHE A 1 82 ? -12.550 -4.583 -2.160 1.00 96.88 82 PHE A N 1
ATOM 646 C CA . PHE A 1 82 ? -13.449 -3.719 -1.404 1.00 96.88 82 PHE A CA 1
ATOM 647 C C . PHE A 1 82 ? -14.910 -4.044 -1.679 1.00 96.88 82 PHE A C 1
ATOM 649 O O . PHE A 1 82 ? -15.674 -4.164 -0.723 1.00 96.88 82 PHE A O 1
ATOM 656 N N . PHE A 1 83 ? -15.283 -4.250 -2.945 1.00 94.81 83 PHE A N 1
ATOM 657 C CA . PHE A 1 83 ? -16.646 -4.644 -3.299 1.00 94.81 83 PHE A CA 1
ATOM 658 C C . PHE A 1 83 ? -17.037 -5.977 -2.657 1.00 94.81 83 PHE A C 1
ATOM 660 O O . PHE A 1 83 ? -18.103 -6.068 -2.056 1.00 94.81 83 PHE A O 1
ATOM 667 N N . GLU A 1 84 ? -16.144 -6.968 -2.679 1.00 95.19 84 GLU A N 1
ATOM 668 C CA . GLU A 1 84 ? -16.370 -8.277 -2.044 1.00 95.19 84 GLU A CA 1
ATOM 669 C C . GLU A 1 84 ? -16.557 -8.199 -0.519 1.00 95.19 84 GLU A C 1
ATOM 671 O O . GLU A 1 84 ? -17.194 -9.062 0.079 1.00 95.19 84 GLU A O 1
ATOM 676 N N . ARG A 1 85 ? -15.990 -7.174 0.127 1.00 96.62 85 ARG A N 1
ATOM 677 C CA . ARG A 1 85 ? -15.973 -7.010 1.593 1.00 96.62 85 ARG A CA 1
ATOM 678 C C . ARG A 1 85 ? -16.907 -5.908 2.096 1.00 96.62 85 ARG A C 1
ATOM 680 O O . ARG A 1 85 ? -16.900 -5.603 3.285 1.00 96.62 85 ARG A O 1
ATOM 687 N N . GLY A 1 86 ? -17.666 -5.264 1.207 1.00 95.75 86 GLY A N 1
ATOM 688 C CA . GLY A 1 86 ? -18.510 -4.119 1.561 1.00 95.75 86 GLY A CA 1
ATOM 689 C C . GLY A 1 86 ? -17.725 -2.895 2.056 1.00 95.75 86 GLY A C 1
ATOM 690 O O . GLY A 1 86 ? -18.263 -2.062 2.783 1.00 95.75 86 GLY A O 1
ATOM 691 N N . ILE A 1 87 ? -16.446 -2.769 1.688 1.00 96.75 87 ILE A N 1
ATOM 692 C CA . ILE A 1 87 ? -15.628 -1.595 2.008 1.00 96.75 87 ILE A CA 1
ATOM 693 C C . ILE A 1 87 ? -15.927 -0.516 0.966 1.00 96.75 87 ILE A C 1
ATOM 695 O O . ILE A 1 87 ? -15.868 -0.761 -0.234 1.00 96.75 87 ILE A O 1
ATOM 699 N N . LYS A 1 88 ? -16.223 0.711 1.402 1.00 94.69 88 LYS A N 1
ATOM 700 C CA . LYS A 1 88 ? -16.445 1.831 0.477 1.00 94.69 88 LYS A CA 1
ATOM 701 C C . LYS A 1 88 ? -15.142 2.175 -0.263 1.00 94.69 88 LYS A C 1
ATOM 703 O O . LYS A 1 88 ? -14.164 2.516 0.408 1.00 94.69 88 LYS A O 1
ATOM 708 N N . PRO A 1 89 ? -15.105 2.180 -1.608 1.00 93.19 89 PRO A N 1
ATOM 709 C CA . PRO A 1 89 ? -13.938 2.657 -2.336 1.00 93.19 89 PRO A CA 1
ATOM 710 C C . PRO A 1 89 ? -13.689 4.140 -2.047 1.00 93.19 89 PRO A C 1
ATOM 712 O O . PRO A 1 89 ? -14.529 5.001 -2.311 1.00 93.19 89 PRO A O 1
ATOM 715 N N . SER A 1 90 ? -12.525 4.441 -1.483 1.00 94.69 90 SER A N 1
ATOM 716 C CA . SER A 1 90 ? -12.048 5.803 -1.257 1.00 94.69 90 SER A CA 1
ATOM 717 C C . SER A 1 90 ? -10.531 5.847 -1.389 1.00 94.69 90 SER A C 1
ATOM 719 O O . SER A 1 90 ? -9.852 4.819 -1.342 1.00 94.69 90 SER A O 1
ATOM 721 N N . HIS A 1 91 ? -9.981 7.045 -1.572 1.00 93.12 91 HIS A N 1
ATOM 722 C CA . HIS A 1 91 ? -8.534 7.209 -1.649 1.00 93.12 91 HIS A CA 1
ATOM 723 C C . HIS A 1 91 ? -7.848 6.818 -0.332 1.00 93.12 91 HIS A C 1
ATOM 725 O O . HIS A 1 91 ? -6.768 6.238 -0.353 1.00 93.12 91 HIS A O 1
ATOM 731 N N . GLU A 1 92 ? -8.501 7.108 0.788 1.00 94.88 92 GLU A N 1
ATOM 732 C CA . GLU A 1 92 ? -8.071 6.801 2.145 1.00 94.88 92 GLU A CA 1
ATOM 733 C C . GLU A 1 92 ? -8.075 5.291 2.382 1.00 94.88 92 GLU A C 1
ATOM 735 O O . GLU A 1 92 ? -7.062 4.741 2.798 1.00 94.88 92 GLU A O 1
ATOM 740 N N . ASN A 1 93 ? -9.163 4.598 2.030 1.00 96.25 93 ASN A N 1
ATOM 741 C CA . ASN A 1 93 ? -9.235 3.146 2.171 1.00 96.25 93 ASN A CA 1
ATOM 742 C C . ASN A 1 93 ? -8.222 2.452 1.264 1.00 96.25 93 ASN A C 1
ATOM 744 O O . ASN A 1 93 ? -7.589 1.497 1.698 1.00 96.25 93 ASN A O 1
ATOM 748 N N . LEU A 1 94 ? -8.003 2.950 0.041 1.00 95.06 94 LEU A N 1
ATOM 749 C CA . LEU A 1 94 ? -6.947 2.432 -0.832 1.00 95.06 94 LEU A CA 1
ATOM 750 C C . LEU A 1 94 ? -5.559 2.579 -0.208 1.00 95.06 94 LEU A C 1
ATOM 752 O O . LEU A 1 94 ? -4.775 1.635 -0.243 1.00 95.06 94 LEU A O 1
ATOM 756 N N . TYR A 1 95 ? -5.265 3.739 0.379 1.00 94.88 95 TYR A N 1
ATOM 757 C CA . TYR A 1 95 ? -4.010 3.952 1.090 1.00 94.88 95 TYR A CA 1
ATOM 758 C C . TYR A 1 95 ? -3.891 3.044 2.320 1.00 94.88 95 TYR A C 1
ATOM 760 O O . TYR A 1 95 ? -2.856 2.420 2.518 1.00 94.88 95 TYR A O 1
ATOM 768 N N . LEU A 1 96 ? -4.946 2.907 3.123 1.00 95.81 96 LEU A N 1
ATOM 769 C CA . LEU A 1 96 ? -4.933 2.034 4.295 1.00 95.81 96 LEU A CA 1
ATOM 770 C C . LEU A 1 96 ? -4.759 0.560 3.900 1.00 95.81 96 LEU A C 1
ATOM 772 O O . LEU A 1 96 ? -3.963 -0.139 4.514 1.00 95.81 96 LEU A O 1
ATOM 776 N N . ALA A 1 97 ? -5.436 0.088 2.852 1.00 95.06 97 ALA A N 1
ATOM 777 C CA . ALA A 1 97 ? -5.277 -1.278 2.353 1.00 95.06 97 ALA A CA 1
ATOM 778 C C . ALA A 1 97 ? -3.858 -1.533 1.832 1.00 95.06 97 ALA A C 1
ATOM 780 O O . ALA A 1 97 ? -3.317 -2.614 2.048 1.00 95.06 97 ALA A O 1
ATOM 781 N N . HIS A 1 98 ? -3.243 -0.531 1.203 1.00 91.62 98 HIS A N 1
ATOM 782 C CA . HIS A 1 98 ? -1.844 -0.582 0.799 1.00 91.62 98 HIS A CA 1
ATOM 783 C C . HIS A 1 98 ? -0.897 -0.630 2.012 1.00 91.62 98 HIS A C 1
ATOM 785 O O . HIS A 1 98 ? 0.016 -1.448 2.054 1.00 91.62 98 HIS A O 1
ATOM 791 N N . ASN A 1 99 ? -1.155 0.206 3.020 1.00 90.75 99 ASN A N 1
ATOM 792 C CA . ASN A 1 99 ? -0.300 0.397 4.189 1.00 90.75 99 ASN A CA 1
ATOM 793 C C . ASN A 1 99 ? -0.350 -0.787 5.179 1.00 90.75 99 ASN A C 1
ATOM 795 O O . ASN A 1 99 ? 0.687 -1.216 5.678 1.00 90.75 99 ASN A O 1
ATOM 799 N N . ILE A 1 100 ? -1.539 -1.335 5.459 1.00 92.25 100 ILE A N 1
ATOM 800 C CA . ILE A 1 100 ? -1.729 -2.406 6.459 1.00 92.25 100 ILE A CA 1
ATOM 801 C C . ILE A 1 100 ? -2.296 -3.716 5.900 1.00 92.25 100 ILE A C 1
ATOM 803 O O . ILE A 1 100 ? -2.527 -4.655 6.665 1.00 92.25 100 ILE A O 1
ATOM 807 N N . GLY A 1 101 ? -2.489 -3.809 4.585 1.00 92.75 101 GLY A N 1
ATOM 808 C CA . GLY A 1 101 ? -3.084 -4.969 3.925 1.00 92.75 101 GLY A CA 1
ATOM 809 C C . GLY A 1 101 ? -4.616 -4.947 3.930 1.00 92.75 101 GLY A C 1
ATOM 810 O O . GLY A 1 101 ? -5.260 -4.378 4.815 1.00 92.75 101 GLY A O 1
ATOM 811 N N . ILE A 1 102 ? -5.216 -5.610 2.936 1.00 95.19 102 ILE A N 1
ATOM 812 C CA . ILE A 1 102 ? -6.674 -5.631 2.736 1.00 95.19 102 ILE A CA 1
ATOM 813 C C . ILE A 1 102 ? -7.425 -6.299 3.892 1.0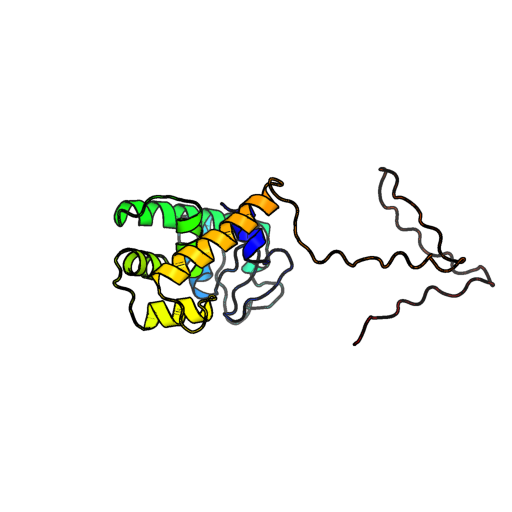0 95.19 102 ILE A C 1
ATOM 815 O O . ILE A 1 102 ? -8.421 -5.763 4.375 1.00 95.19 102 ILE A O 1
ATOM 819 N N . ASP A 1 103 ? -6.938 -7.442 4.371 1.00 95.38 103 ASP A N 1
ATOM 820 C CA . ASP A 1 103 ? -7.621 -8.191 5.426 1.00 95.38 103 ASP A CA 1
ATOM 821 C C . ASP A 1 103 ? -7.469 -7.503 6.786 1.00 95.38 103 ASP A C 1
ATOM 823 O O . ASP A 1 103 ? -8.408 -7.489 7.584 1.00 95.38 103 ASP A O 1
ATOM 827 N N . GLY A 1 104 ? -6.310 -6.875 7.020 1.00 95.81 104 GLY A N 1
ATOM 828 C CA . GLY A 1 104 ? -6.063 -6.042 8.194 1.00 95.81 104 GLY A CA 1
ATOM 829 C C . GLY A 1 104 ? -6.988 -4.827 8.225 1.00 95.81 104 GLY A C 1
ATOM 830 O O . GLY A 1 104 ? -7.621 -4.573 9.250 1.00 95.81 104 GLY A O 1
ATOM 831 N N . LEU A 1 105 ? -7.152 -4.130 7.093 1.00 97.62 105 LEU A N 1
ATOM 832 C CA . LEU A 1 105 ? -8.120 -3.038 6.965 1.00 97.62 105 LEU A CA 1
ATOM 833 C C . LEU A 1 105 ? -9.554 -3.520 7.214 1.00 97.62 105 LEU A C 1
ATOM 835 O O . LEU A 1 105 ? -10.276 -2.903 7.993 1.00 97.62 105 LEU A O 1
ATOM 839 N N . HIS A 1 106 ? -9.966 -4.620 6.582 1.00 98.19 106 HIS A N 1
ATOM 840 C CA . HIS A 1 106 ? -11.324 -5.147 6.712 1.00 98.19 106 HIS A CA 1
ATOM 841 C C . HIS A 1 106 ? -11.679 -5.446 8.173 1.00 98.19 106 HIS A C 1
ATOM 843 O O . HIS A 1 106 ? -12.705 -4.983 8.672 1.00 98.19 106 HIS A O 1
ATOM 849 N N . ARG A 1 107 ? -10.795 -6.148 8.891 1.00 98.06 107 ARG A N 1
ATOM 850 C CA . ARG A 1 107 ? -10.978 -6.425 10.320 1.00 98.06 107 ARG A CA 1
ATOM 851 C C . ARG A 1 107 ? -10.933 -5.157 11.168 1.00 98.06 107 ARG A C 1
ATOM 853 O O . ARG A 1 107 ? -11.732 -5.024 12.092 1.00 98.06 107 ARG A O 1
ATOM 860 N N . ALA A 1 108 ? -10.037 -4.221 10.860 1.00 97.62 108 ALA A N 1
ATOM 861 C CA . ALA A 1 108 ? -9.922 -2.960 11.588 1.00 97.62 108 ALA A CA 1
ATOM 862 C C . ALA A 1 108 ? -11.202 -2.117 11.501 1.00 97.62 108 ALA A C 1
ATOM 864 O O . ALA A 1 108 ? -11.676 -1.642 12.531 1.00 97.62 108 ALA A O 1
ATOM 865 N N . LEU A 1 109 ? -11.802 -2.005 10.311 1.00 97.44 109 LEU A N 1
ATOM 866 C CA . LEU A 1 109 ? -13.065 -1.286 10.095 1.00 97.44 109 LEU A CA 1
ATOM 867 C C . LEU A 1 109 ? -14.241 -1.895 10.873 1.00 97.44 109 LEU A C 1
ATOM 869 O O . LEU A 1 109 ? -15.180 -1.188 11.220 1.00 97.44 109 LEU A O 1
ATOM 873 N N . GLN A 1 110 ? -14.182 -3.192 11.177 1.00 97.06 110 GLN A N 1
ATOM 874 C CA . GLN A 1 110 ? -15.193 -3.899 11.968 1.00 97.06 110 GLN A CA 1
ATOM 875 C C . GLN A 1 110 ? -14.916 -3.874 13.479 1.00 97.06 110 GLN A C 1
ATOM 877 O O . GLN A 1 110 ? -15.657 -4.490 14.242 1.00 97.06 110 GLN A O 1
ATOM 882 N N . GLY A 1 111 ? -13.824 -3.242 13.926 1.00 96.44 111 GLY A N 1
ATOM 883 C CA . GLY A 1 111 ? -13.382 -3.316 15.321 1.00 96.44 111 GLY A CA 1
ATOM 884 C C . GLY A 1 111 ? -12.871 -4.703 15.734 1.00 96.44 111 GLY A C 1
ATOM 885 O O . GLY A 1 111 ? -12.833 -5.019 16.918 1.00 96.44 111 GLY A O 1
ATOM 886 N N . ARG A 1 112 ? -12.473 -5.541 14.769 1.00 97.12 112 ARG A N 1
ATOM 887 C CA . ARG A 1 112 ? -12.041 -6.941 14.951 1.00 97.12 112 ARG A CA 1
ATOM 888 C C . ARG A 1 112 ? -10.558 -7.157 14.633 1.00 97.12 112 ARG A C 1
ATOM 890 O O . ARG A 1 112 ? -10.157 -8.252 14.242 1.00 97.12 112 ARG A O 1
ATOM 897 N N . ALA A 1 113 ? -9.744 -6.107 14.740 1.00 97.31 113 ALA A N 1
ATOM 898 C CA . ALA A 1 113 ? -8.309 -6.194 14.484 1.00 97.31 113 ALA A CA 1
ATOM 899 C C . ALA A 1 113 ? -7.640 -7.214 15.422 1.00 97.31 113 ALA A C 1
ATOM 901 O O . ALA A 1 113 ? -7.840 -7.200 16.636 1.00 97.31 113 ALA A O 1
ATOM 902 N N . THR A 1 114 ? -6.827 -8.090 14.846 1.00 97.75 114 THR A N 1
ATOM 903 C CA . THR A 1 114 ? -6.058 -9.101 15.573 1.00 97.75 114 THR A CA 1
ATOM 904 C C . THR A 1 114 ? -4.783 -8.504 16.170 1.00 97.75 114 THR A C 1
ATOM 906 O O . THR A 1 114 ? -4.368 -7.388 15.845 1.00 97.75 114 THR A O 1
ATOM 909 N N . ARG A 1 115 ? -4.098 -9.279 17.020 1.00 96.75 115 ARG A N 1
ATOM 910 C CA . ARG A 1 115 ? -2.776 -8.901 17.539 1.00 96.75 115 ARG A CA 1
ATOM 911 C C . ARG A 1 115 ? -1.771 -8.638 16.414 1.00 96.75 115 ARG A C 1
ATOM 913 O O . ARG A 1 115 ? -1.001 -7.688 16.524 1.00 96.75 115 ARG A O 1
ATOM 920 N N . GLU A 1 116 ? -1.794 -9.444 15.353 1.00 95.88 116 GLU A N 1
ATOM 921 C CA . GLU A 1 116 ? -0.888 -9.261 14.215 1.00 95.88 116 GLU A CA 1
ATOM 922 C C . GLU A 1 116 ? -1.241 -8.002 13.418 1.00 95.88 116 GLU A C 1
ATOM 924 O O . GLU A 1 116 ? -0.342 -7.247 13.058 1.00 95.88 116 GLU A O 1
ATOM 929 N N . ASP A 1 117 ? -2.534 -7.698 13.243 1.00 96.38 117 ASP A N 1
ATOM 930 C CA . ASP A 1 117 ? -2.961 -6.447 12.601 1.00 96.38 117 ASP A CA 1
ATOM 931 C C . ASP A 1 117 ? -2.422 -5.230 13.369 1.00 96.38 117 ASP A C 1
ATOM 933 O O . ASP A 1 117 ? -1.847 -4.321 12.775 1.00 96.38 117 ASP A O 1
ATOM 937 N N . ILE A 1 118 ? -2.522 -5.238 14.702 1.00 96.44 118 ILE A N 1
ATOM 938 C CA . ILE A 1 118 ? -2.005 -4.158 15.556 1.00 96.44 118 ILE A CA 1
ATOM 939 C C . ILE A 1 118 ? -0.473 -4.072 15.484 1.00 96.44 118 ILE A C 1
ATOM 941 O O . ILE A 1 118 ? 0.085 -2.973 15.468 1.00 96.44 118 ILE A O 1
ATOM 945 N N . LEU A 1 119 ? 0.236 -5.204 15.442 1.00 94.62 119 LEU A N 1
ATOM 946 C CA . LEU A 1 119 ? 1.689 -5.213 15.246 1.00 94.62 119 LEU A CA 1
ATOM 947 C C . LEU A 1 119 ? 2.070 -4.623 13.885 1.00 94.62 119 LEU A C 1
ATOM 949 O O . LEU A 1 119 ? 3.009 -3.829 13.810 1.00 94.62 119 LEU A O 1
ATOM 953 N N . ASN A 1 120 ? 1.317 -4.943 12.833 1.00 91.31 120 ASN A N 1
ATOM 954 C CA . ASN A 1 120 ? 1.519 -4.365 11.513 1.00 91.31 120 ASN A CA 1
ATOM 955 C C . ASN A 1 120 ? 1.244 -2.851 11.512 1.00 91.31 120 ASN A C 1
ATOM 957 O O . ASN A 1 120 ? 2.058 -2.081 11.012 1.00 91.31 120 ASN A O 1
ATOM 961 N N . MET A 1 121 ? 0.169 -2.388 12.155 1.00 94.62 121 MET A N 1
ATOM 962 C CA . MET A 1 121 ? -0.117 -0.954 12.309 1.00 94.62 121 MET A CA 1
ATOM 963 C C . MET A 1 121 ? 1.016 -0.219 13.043 1.00 94.62 121 MET A C 1
ATOM 965 O O . MET A 1 121 ? 1.420 0.864 12.628 1.00 94.62 121 MET A O 1
ATOM 969 N N . LYS A 1 122 ? 1.589 -0.813 14.101 1.00 93.44 122 LYS A N 1
ATOM 970 C CA . LYS A 1 122 ? 2.759 -0.262 14.820 1.00 93.44 122 LYS A CA 1
ATOM 971 C C . LYS A 1 122 ? 3.981 -0.122 13.925 1.00 93.44 122 LYS A C 1
ATOM 973 O O . LYS A 1 122 ? 4.614 0.930 13.940 1.00 93.44 122 LYS A O 1
ATOM 978 N N . ARG A 1 123 ? 4.279 -1.139 13.114 1.00 88.94 123 ARG A N 1
ATOM 979 C CA . ARG A 1 123 ? 5.361 -1.076 12.117 1.00 88.94 123 ARG A CA 1
ATOM 980 C C . ARG A 1 123 ? 5.116 0.015 11.069 1.00 88.94 123 ARG A C 1
ATOM 982 O O . ARG A 1 123 ? 6.076 0.590 10.573 1.00 88.94 123 ARG A O 1
ATOM 989 N N . ASN A 1 124 ? 3.851 0.341 10.798 1.00 87.56 124 ASN A N 1
ATOM 990 C CA . ASN A 1 124 ? 3.442 1.325 9.797 1.00 87.56 124 ASN A CA 1
ATOM 991 C C . ASN A 1 124 ? 2.932 2.661 10.386 1.00 87.56 124 ASN A C 1
ATOM 993 O O . ASN A 1 124 ? 2.166 3.384 9.746 1.00 87.56 124 ASN A O 1
ATOM 997 N N . GLY A 1 125 ? 3.383 3.029 11.592 1.00 90.00 125 GLY A N 1
ATOM 998 C CA . GLY A 1 125 ? 3.226 4.390 12.125 1.00 90.00 125 GLY A CA 1
ATOM 999 C C . GLY A 1 125 ? 2.170 4.583 13.218 1.00 90.00 125 GLY A C 1
ATOM 1000 O O . GLY A 1 125 ? 1.878 5.726 13.577 1.00 90.00 125 GLY A O 1
ATOM 1001 N N . MET A 1 126 ? 1.610 3.511 13.784 1.00 94.19 126 MET A N 1
ATOM 1002 C CA . MET A 1 126 ? 0.749 3.606 14.969 1.00 94.19 126 MET A CA 1
ATOM 1003 C C . MET A 1 126 ? 1.549 4.051 16.196 1.00 94.19 126 MET A C 1
ATOM 1005 O O . MET A 1 126 ? 2.531 3.418 16.587 1.00 94.19 126 MET A O 1
ATOM 1009 N N . LYS A 1 127 ? 1.106 5.142 16.829 1.00 94.81 127 LYS A N 1
ATOM 1010 C CA . LYS A 1 127 ? 1.775 5.735 17.997 1.00 94.81 127 LYS A CA 1
ATOM 1011 C C . LYS A 1 127 ? 1.416 5.007 19.296 1.00 94.81 127 LYS A C 1
ATOM 1013 O O . LYS A 1 127 ? 0.379 4.352 19.401 1.00 94.81 127 LYS A O 1
ATOM 1018 N N . LYS A 1 128 ? 2.257 5.160 20.325 1.00 93.19 128 LYS A N 1
ATOM 1019 C CA . LYS A 1 128 ? 1.980 4.644 21.678 1.00 93.19 128 LYS A CA 1
ATOM 1020 C C . LYS A 1 128 ? 0.654 5.219 22.200 1.00 93.19 128 LYS A C 1
ATOM 1022 O O . LYS A 1 128 ? 0.437 6.421 22.116 1.00 93.19 128 LYS A O 1
ATOM 1027 N N . GLY A 1 129 ? -0.217 4.355 22.725 1.00 93.38 129 GLY A N 1
ATOM 1028 C CA . GLY A 1 129 ? -1.532 4.736 23.263 1.00 93.38 129 GLY A CA 1
ATOM 1029 C C . GLY A 1 129 ? -2.621 5.006 22.215 1.00 93.38 129 GLY A C 1
ATOM 1030 O O . GLY A 1 129 ? -3.765 5.244 22.584 1.00 93.38 129 GLY A O 1
ATOM 1031 N N . MET A 1 130 ? -2.302 4.946 20.920 1.00 96.81 130 MET A N 1
ATOM 1032 C CA . MET A 1 130 ? -3.280 5.108 19.843 1.00 96.81 130 MET A CA 1
ATOM 1033 C C . MET A 1 130 ? -4.215 3.890 19.783 1.00 96.81 130 MET A C 1
ATOM 1035 O O . MET A 1 130 ? -3.763 2.758 19.940 1.00 96.81 130 MET A O 1
ATOM 1039 N N . SER A 1 131 ? -5.511 4.100 19.541 1.00 97.75 131 SER A N 1
ATOM 1040 C CA . SER A 1 131 ? -6.455 3.011 19.248 1.00 97.75 131 SER A CA 1
ATOM 1041 C C . SER A 1 131 ? -6.390 2.612 17.769 1.00 97.75 131 SER A C 1
ATOM 1043 O O . SER A 1 131 ? -5.869 3.363 16.946 1.00 97.75 131 SER A O 1
ATOM 1045 N N . VAL A 1 132 ? -6.949 1.455 17.398 1.00 97.75 132 VAL A N 1
ATOM 1046 C CA . VAL A 1 132 ? -7.050 1.043 15.981 1.00 97.75 132 VAL A CA 1
ATOM 1047 C C . VAL A 1 132 ? -7.818 2.084 15.165 1.00 97.75 132 VAL A C 1
ATOM 1049 O O . VAL A 1 132 ? -7.333 2.531 14.131 1.00 97.75 132 VAL A O 1
ATOM 1052 N N . GLN A 1 133 ? -8.966 2.547 15.666 1.00 97.75 133 GLN A N 1
ATOM 1053 C CA . GLN A 1 133 ? -9.735 3.598 14.998 1.00 97.75 133 GLN A CA 1
ATOM 1054 C C . GLN A 1 133 ? -8.937 4.904 14.893 1.00 97.75 133 GLN A C 1
ATOM 1056 O O . GLN A 1 133 ? -8.919 5.537 13.839 1.00 97.75 133 GLN A O 1
ATOM 1061 N N . GLY A 1 134 ? -8.227 5.280 15.962 1.00 97.56 134 GLY A N 1
ATOM 1062 C CA . GLY A 1 134 ? -7.344 6.443 15.961 1.00 97.56 134 GLY A CA 1
ATOM 1063 C C . GLY A 1 134 ? -6.233 6.332 14.917 1.00 97.56 134 GLY A C 1
ATOM 1064 O O . GLY A 1 134 ? -5.922 7.319 14.259 1.00 97.56 134 GLY A O 1
ATOM 1065 N N . PHE A 1 135 ? -5.682 5.135 14.705 1.00 97.62 135 PHE A N 1
ATOM 1066 C CA . PHE A 1 135 ? -4.701 4.878 13.653 1.00 97.62 135 PHE A CA 1
ATOM 1067 C C . PHE A 1 135 ? -5.287 5.063 12.252 1.00 97.62 135 PHE A C 1
ATOM 1069 O O . PHE A 1 135 ? -4.672 5.751 11.438 1.00 97.62 135 PHE A O 1
ATOM 1076 N N . LEU A 1 136 ? -6.473 4.507 11.973 1.00 97.50 136 LEU A N 1
ATOM 1077 C CA . LEU A 1 136 ? -7.121 4.651 10.663 1.00 97.50 136 LEU A CA 1
ATOM 1078 C C . LEU A 1 136 ? -7.387 6.124 10.330 1.00 97.50 136 LEU A C 1
ATOM 1080 O O . LEU A 1 136 ? -7.083 6.568 9.220 1.00 97.50 136 LEU A O 1
ATOM 1084 N N . VAL A 1 137 ? -7.898 6.892 11.298 1.00 97.31 137 VAL A N 1
ATOM 1085 C CA . VAL A 1 137 ? -8.128 8.338 11.151 1.00 97.31 137 VAL A CA 1
ATOM 1086 C C . VAL A 1 137 ? -6.805 9.068 10.921 1.00 97.31 137 VAL A C 1
ATOM 1088 O O . VAL A 1 137 ? -6.648 9.744 9.907 1.00 97.31 137 VAL A O 1
ATOM 1091 N N . TYR A 1 138 ? -5.821 8.856 11.797 1.00 96.06 138 TYR A N 1
ATOM 1092 C CA . TYR A 1 138 ? -4.515 9.513 11.726 1.00 96.06 138 TYR A CA 1
ATOM 1093 C C . TYR A 1 138 ? -3.811 9.290 10.381 1.00 96.06 138 TYR A C 1
ATOM 1095 O O . TYR A 1 138 ? -3.305 10.225 9.757 1.00 96.06 138 TYR A O 1
ATOM 1103 N N . GLN A 1 139 ? -3.791 8.048 9.903 1.00 94.62 139 GLN A N 1
ATOM 1104 C CA . GLN A 1 139 ? -3.163 7.701 8.633 1.00 94.62 139 GLN A CA 1
ATOM 1105 C C . GLN A 1 139 ? -3.946 8.259 7.435 1.00 94.62 139 GLN A C 1
ATOM 1107 O O . GLN A 1 139 ? -3.327 8.734 6.482 1.00 94.62 139 GLN A O 1
ATOM 1112 N N . SER A 1 140 ? -5.281 8.284 7.500 1.00 95.00 140 SER A N 1
ATOM 1113 C CA . SER A 1 140 ? -6.122 8.912 6.471 1.00 95.00 140 SER A CA 1
ATOM 1114 C C . SER A 1 140 ? -5.871 10.417 6.363 1.00 95.00 140 SER A C 1
ATOM 1116 O O . SER A 1 140 ? -5.753 10.950 5.259 1.00 95.00 140 SER A O 1
ATOM 1118 N N . GLU A 1 141 ? -5.733 11.112 7.493 1.00 93.75 141 GLU A N 1
ATOM 1119 C CA . GLU A 1 141 ? -5.420 12.543 7.533 1.00 93.75 141 GLU A CA 1
ATOM 1120 C C . GLU A 1 141 ? -4.045 12.838 6.938 1.00 93.75 141 GLU A C 1
ATOM 1122 O O . GLU A 1 141 ? -3.921 13.702 6.067 1.00 93.75 141 GLU A O 1
ATOM 1127 N N . ARG A 1 142 ? -3.015 12.081 7.338 1.00 91.50 142 ARG A N 1
ATOM 1128 C CA . ARG A 1 142 ? -1.671 12.208 6.756 1.00 91.50 142 ARG A CA 1
ATOM 1129 C C . ARG A 1 142 ? -1.690 12.011 5.249 1.00 91.50 142 ARG A C 1
ATOM 1131 O O . ARG A 1 142 ? -1.124 12.822 4.516 1.00 91.50 142 ARG A O 1
ATOM 1138 N N . PHE A 1 143 ? -2.369 10.966 4.785 1.00 91.88 143 PHE A N 1
ATOM 1139 C CA . PHE A 1 143 ? -2.530 10.712 3.360 1.00 91.88 143 PHE A CA 1
ATOM 1140 C C . PHE A 1 143 ? -3.240 11.871 2.657 1.00 91.88 143 PHE A C 1
ATOM 1142 O O . PHE A 1 143 ? -2.815 12.290 1.582 1.00 91.88 143 PHE A O 1
ATOM 1149 N N . ASN A 1 144 ? -4.282 12.436 3.264 1.00 92.12 144 ASN A N 1
ATOM 1150 C CA . ASN A 1 144 ? -5.005 13.562 2.689 1.00 92.12 144 ASN A CA 1
ATOM 1151 C C . ASN A 1 144 ? -4.154 14.823 2.564 1.00 92.12 144 ASN A C 1
ATOM 1153 O O . ASN A 1 144 ? -4.224 15.484 1.527 1.00 92.12 144 ASN A O 1
ATOM 1157 N N . VAL A 1 145 ? -3.291 15.106 3.540 1.00 89.00 145 VAL A N 1
ATOM 1158 C CA . VAL A 1 145 ? -2.297 16.182 3.429 1.00 89.00 145 VAL A CA 1
ATOM 1159 C C . VAL A 1 145 ? -1.354 15.923 2.251 1.00 89.00 145 VAL A C 1
ATOM 1161 O O . VAL A 1 145 ? -1.189 16.797 1.398 1.00 89.00 145 VAL A O 1
ATOM 1164 N N . SER A 1 146 ? -0.796 14.716 2.136 1.00 86.31 146 SER A N 1
ATOM 1165 C CA . SER A 1 146 ? 0.083 14.346 1.018 1.00 86.31 146 SER A CA 1
ATOM 1166 C C . SER A 1 146 ? -0.622 14.428 -0.338 1.00 86.31 146 SER A C 1
ATOM 1168 O O . SER A 1 146 ? -0.055 14.938 -1.302 1.00 86.31 146 SER A O 1
ATOM 1170 N N . LYS A 1 147 ? -1.885 13.994 -0.416 1.00 88.31 147 LYS A N 1
ATOM 1171 C CA . LYS A 1 147 ? -2.744 14.086 -1.605 1.00 88.31 147 LYS A CA 1
ATOM 1172 C C . LYS A 1 147 ? -2.979 15.536 -2.023 1.00 88.31 147 LYS A C 1
ATOM 1174 O O . LYS A 1 147 ? -2.908 15.830 -3.212 1.00 88.31 147 LYS A O 1
ATOM 1179 N N . GLN A 1 148 ? -3.261 16.430 -1.078 1.00 86.94 148 GLN A N 1
ATOM 1180 C CA . GLN A 1 148 ? -3.451 17.854 -1.361 1.00 86.94 148 GLN A CA 1
ATOM 1181 C C . GLN A 1 148 ? -2.156 18.499 -1.863 1.00 86.94 148 GLN A C 1
ATOM 1183 O O . GLN A 1 148 ? -2.183 19.198 -2.874 1.00 86.94 148 GLN A O 1
ATOM 1188 N N . ILE A 1 149 ? -1.020 18.214 -1.214 1.00 80.94 149 ILE A N 1
ATOM 1189 C CA . ILE A 1 149 ? 0.291 18.729 -1.636 1.00 80.94 149 ILE A CA 1
ATOM 1190 C C . ILE A 1 149 ? 0.630 18.247 -3.049 1.00 80.94 149 ILE A C 1
ATOM 1192 O O . ILE A 1 149 ? 0.989 19.046 -3.908 1.00 80.94 149 ILE A O 1
ATOM 1196 N N . ALA A 1 150 ? 0.461 16.953 -3.324 1.00 83.50 150 ALA A N 1
ATOM 1197 C CA . ALA A 1 150 ? 0.784 16.369 -4.624 1.00 83.50 150 ALA A CA 1
ATOM 1198 C C . ALA A 1 150 ? -0.144 16.832 -5.765 1.00 83.50 150 ALA A C 1
ATOM 1200 O O . ALA A 1 150 ? 0.176 16.641 -6.936 1.00 83.50 150 ALA A O 1
ATOM 1201 N N . ASN A 1 151 ? -1.294 17.422 -5.432 1.00 80.94 151 ASN A N 1
ATOM 1202 C CA . ASN A 1 151 ? -2.215 18.039 -6.386 1.00 80.94 151 ASN A CA 1
ATOM 1203 C C . ASN A 1 151 ? -2.151 19.573 -6.364 1.00 80.94 151 ASN A C 1
ATOM 1205 O O . ASN A 1 151 ? -3.053 20.210 -6.898 1.00 80.94 151 ASN A O 1
ATOM 1209 N N . PHE A 1 152 ? -1.123 20.163 -5.742 1.00 85.12 152 PHE A N 1
ATOM 1210 C CA . PHE A 1 152 ? -0.927 21.616 -5.647 1.00 85.12 152 PHE A CA 1
ATOM 1211 C C . PHE A 1 152 ? -2.092 22.374 -4.984 1.00 85.12 152 PHE A C 1
ATOM 1213 O O . PHE A 1 152 ? -2.210 23.586 -5.115 1.00 85.12 152 PHE A O 1
ATOM 1220 N N . GLN A 1 153 ? -2.941 21.673 -4.229 1.00 84.88 153 GLN A N 1
ATOM 1221 C CA . GLN A 1 153 ? -4.057 22.259 -3.475 1.00 84.88 153 GLN A CA 1
ATOM 1222 C C . GLN A 1 153 ? -3.592 22.848 -2.141 1.00 84.88 153 GLN A C 1
ATOM 1224 O O . GLN A 1 153 ? -4.296 23.635 -1.515 1.00 84.88 153 GLN A O 1
ATOM 1229 N N . ARG A 1 154 ? -2.407 22.435 -1.685 1.00 81.94 154 ARG A N 1
ATOM 1230 C CA . ARG A 1 154 ? -1.762 22.921 -0.472 1.00 81.94 154 ARG A CA 1
ATOM 1231 C C . ARG A 1 154 ? -0.262 23.071 -0.734 1.00 81.94 154 ARG A C 1
ATOM 1233 O O . ARG A 1 154 ? 0.329 22.157 -1.310 1.00 81.94 154 ARG A O 1
ATOM 1240 N N . PRO A 1 155 ? 0.380 24.165 -0.297 1.00 75.19 155 PRO A N 1
ATOM 1241 C CA . PRO A 1 155 ? 1.830 24.274 -0.374 1.00 75.19 155 PRO A CA 1
ATOM 1242 C C . PRO A 1 155 ? 2.500 23.211 0.507 1.00 75.19 155 PRO A C 1
ATOM 1244 O O . PRO A 1 155 ? 2.029 22.898 1.604 1.00 75.19 155 PRO A O 1
ATOM 1247 N N . SER A 1 156 ? 3.619 22.659 0.032 1.00 69.81 156 SER A N 1
ATOM 1248 C CA . SER A 1 156 ? 4.456 21.778 0.849 1.00 69.81 156 SER A CA 1
ATOM 1249 C C . SER A 1 156 ? 5.033 22.586 2.007 1.00 69.81 156 SER A C 1
ATOM 1251 O O . SER A 1 156 ? 5.760 23.552 1.780 1.00 69.81 156 SER A O 1
ATOM 1253 N N . VAL A 1 157 ? 4.766 22.165 3.244 1.00 65.06 157 VAL A N 1
ATOM 1254 C CA . VAL A 1 157 ? 5.527 22.620 4.417 1.00 65.06 157 VAL A CA 1
ATOM 1255 C C . VAL A 1 157 ? 6.828 21.822 4.450 1.00 65.06 157 VAL A C 1
ATOM 1257 O O . VAL A 1 157 ? 7.109 21.083 5.386 1.00 65.06 157 VAL A O 1
ATOM 1260 N N . SER A 1 158 ? 7.610 21.886 3.372 1.00 50.84 158 SER A N 1
ATOM 1261 C CA . SER A 1 158 ? 9.018 21.533 3.503 1.00 50.84 158 SER A CA 1
ATOM 1262 C C . SER A 1 158 ? 9.581 22.485 4.560 1.00 50.84 158 SER A C 1
ATOM 1264 O O . SER A 1 158 ? 9.143 23.645 4.588 1.00 50.84 158 SER A O 1
ATOM 1266 N N . PRO A 1 159 ? 10.539 22.076 5.412 1.00 42.12 159 PRO A N 1
ATOM 1267 C CA . PRO A 1 159 ? 11.405 23.080 5.983 1.00 42.12 159 PRO A CA 1
ATOM 1268 C C . PRO A 1 159 ? 11.958 23.800 4.760 1.00 42.12 159 PRO A C 1
ATOM 1270 O O . PRO A 1 159 ? 12.721 23.236 3.975 1.00 42.12 159 PRO A O 1
ATOM 1273 N N . ARG A 1 160 ? 11.491 25.031 4.523 1.00 38.19 160 ARG A N 1
ATOM 1274 C CA . ARG A 1 160 ? 12.332 25.984 3.832 1.00 38.19 160 ARG A CA 1
ATOM 1275 C C . ARG A 1 160 ? 13.639 25.823 4.593 1.00 38.19 160 ARG A C 1
ATOM 1277 O O . ARG A 1 160 ? 13.640 26.000 5.812 1.00 38.19 160 ARG A O 1
ATOM 1284 N N . TYR A 1 161 ? 14.719 25.459 3.909 1.00 35.81 161 TYR A N 1
ATOM 1285 C CA . TYR A 1 161 ? 15.961 26.107 4.273 1.00 35.81 161 TYR A CA 1
ATOM 1286 C C . TYR A 1 161 ? 15.551 27.571 4.359 1.00 35.81 161 TYR A C 1
ATOM 1288 O O . TYR A 1 161 ? 15.203 28.185 3.347 1.00 35.81 161 TYR A O 1
ATOM 1296 N N . GLN A 1 162 ? 15.365 28.065 5.585 1.00 34.94 162 GLN A N 1
ATOM 1297 C CA . GLN A 1 162 ? 15.410 29.481 5.809 1.00 34.94 162 GLN A CA 1
ATOM 1298 C C . GLN A 1 162 ? 16.817 29.762 5.329 1.00 34.94 162 GLN A C 1
ATOM 1300 O O . GLN A 1 162 ? 17.792 29.445 6.003 1.00 34.94 162 GLN A O 1
ATOM 1305 N N . ILE A 1 163 ? 16.921 30.208 4.079 1.00 42.03 163 ILE A N 1
ATOM 1306 C CA . ILE A 1 163 ? 18.023 31.052 3.698 1.00 42.03 163 ILE A CA 1
ATOM 1307 C C . ILE A 1 163 ? 17.847 32.169 4.714 1.00 42.03 163 ILE A C 1
ATOM 1309 O O . ILE A 1 163 ? 16.949 33.001 4.584 1.00 42.03 163 ILE A O 1
ATOM 1313 N N . GLU A 1 164 ? 18.565 32.072 5.838 1.00 38.19 164 GLU A N 1
ATOM 1314 C CA . GLU A 1 164 ? 18.825 33.241 6.647 1.00 38.19 164 GLU A CA 1
ATOM 1315 C C . GLU A 1 164 ? 19.205 34.282 5.608 1.00 38.19 164 GLU A C 1
ATOM 1317 O O . GLU A 1 164 ? 20.073 34.013 4.773 1.00 38.19 164 GLU A O 1
ATOM 1322 N N . ASN A 1 165 ? 18.514 35.417 5.590 1.00 45.19 165 ASN A N 1
ATOM 1323 C CA . ASN A 1 165 ? 18.900 36.559 4.773 1.00 45.19 165 ASN A CA 1
ATOM 1324 C C . ASN A 1 165 ? 20.237 37.116 5.302 1.00 45.19 165 ASN A C 1
ATOM 1326 O O . ASN A 1 165 ? 20.349 38.290 5.635 1.00 45.19 165 ASN A O 1
ATOM 1330 N N . LYS A 1 166 ? 21.254 36.264 5.451 1.00 47.88 166 LYS A N 1
ATOM 1331 C CA . LYS A 1 166 ? 22.637 36.662 5.499 1.00 47.88 166 LYS A CA 1
ATOM 1332 C C . LYS A 1 166 ? 22.923 37.200 4.104 1.00 47.88 166 LYS A C 1
ATOM 1334 O O . LYS A 1 166 ? 22.679 36.485 3.126 1.00 47.88 166 LYS A O 1
ATOM 1339 N N . PRO A 1 167 ? 23.368 38.459 3.989 1.00 51.44 167 PRO A N 1
ATOM 1340 C CA . PRO A 1 167 ? 23.821 38.966 2.709 1.00 51.44 167 PRO A CA 1
ATOM 1341 C C . PRO A 1 167 ? 24.842 37.975 2.156 1.00 51.44 167 PRO A C 1
ATOM 1343 O O . PRO A 1 167 ? 25.694 37.474 2.897 1.00 51.44 167 PRO A O 1
ATOM 1346 N N . LEU A 1 168 ? 24.709 37.643 0.872 1.00 54.31 168 LEU A N 1
ATOM 1347 C CA . LEU A 1 168 ? 25.702 36.808 0.208 1.00 54.31 168 LEU A CA 1
ATOM 1348 C C . LEU A 1 168 ? 27.068 37.458 0.422 1.00 54.31 168 LEU A C 1
ATOM 1350 O O . LEU A 1 168 ? 27.166 38.689 0.348 1.00 54.31 168 LEU A O 1
ATOM 1354 N N . PRO A 1 169 ? 28.119 36.676 0.701 1.00 56.72 169 PRO A N 1
ATOM 1355 C CA . PRO A 1 169 ? 29.454 37.239 0.710 1.00 56.72 169 PRO A CA 1
ATOM 1356 C C . PRO A 1 169 ? 29.695 37.901 -0.655 1.00 56.72 169 PRO A C 1
ATOM 1358 O O . PRO A 1 169 ? 29.247 37.398 -1.686 1.00 56.72 169 PRO A O 1
ATOM 1361 N N . ALA A 1 170 ? 30.343 39.068 -0.649 1.00 59.56 170 ALA A N 1
ATOM 1362 C CA . ALA A 1 170 ? 30.426 39.988 -1.793 1.00 59.56 170 ALA A CA 1
ATOM 1363 C C . ALA A 1 170 ? 31.030 39.382 -3.080 1.00 59.56 170 ALA A C 1
ATOM 1365 O O . ALA A 1 170 ? 31.019 40.020 -4.126 1.00 59.56 170 ALA A O 1
ATOM 1366 N N . ASN A 1 171 ? 31.556 38.160 -3.003 1.00 57.06 171 ASN A N 1
ATOM 1367 C CA . ASN A 1 171 ? 32.134 37.386 -4.091 1.00 57.06 171 ASN A CA 1
ATOM 1368 C C . ASN A 1 171 ? 31.161 36.388 -4.758 1.00 57.06 171 ASN A C 1
ATOM 1370 O O . ASN A 1 171 ? 31.582 35.676 -5.666 1.00 57.06 171 ASN A O 1
ATOM 1374 N N . LEU A 1 172 ? 29.893 36.303 -4.335 1.00 50.91 172 LEU A N 1
ATOM 1375 C CA . LEU A 1 172 ? 28.884 35.425 -4.941 1.00 50.91 172 LEU A CA 1
ATOM 1376 C C . LEU A 1 172 ? 27.741 36.237 -5.564 1.00 50.91 172 LEU A C 1
ATOM 1378 O O . LEU A 1 172 ? 26.936 36.851 -4.865 1.00 50.91 172 LEU A O 1
ATOM 1382 N N . HIS A 1 173 ? 27.641 36.196 -6.893 1.00 50.47 173 HIS A N 1
ATOM 1383 C CA . HIS A 1 173 ? 26.538 36.790 -7.649 1.00 50.47 173 HIS A CA 1
ATOM 1384 C C . HIS A 1 173 ? 25.503 35.719 -8.007 1.00 50.47 173 HIS A C 1
ATOM 1386 O O . HIS A 1 173 ? 25.843 34.695 -8.600 1.00 50.47 173 HIS A O 1
ATOM 1392 N N . TRP A 1 174 ? 24.231 35.958 -7.676 1.00 45.22 174 TRP A N 1
ATOM 1393 C CA . TRP A 1 174 ? 23.136 35.131 -8.184 1.00 45.22 174 TRP A CA 1
ATOM 1394 C C . TRP A 1 174 ? 23.004 35.313 -9.692 1.00 45.22 174 TRP A C 1
ATOM 1396 O O . TRP A 1 174 ? 22.848 36.433 -10.175 1.00 45.22 174 TRP A O 1
ATOM 1406 N N . VAL A 1 175 ? 23.002 34.201 -10.422 1.00 48.53 175 VAL A N 1
ATOM 1407 C CA . VAL A 1 175 ? 22.600 34.166 -11.827 1.00 48.53 175 VAL A CA 1
ATOM 1408 C C . VAL A 1 175 ? 21.235 33.489 -11.875 1.00 48.53 175 VAL A C 1
ATOM 1410 O O . VAL A 1 175 ? 21.122 32.294 -11.602 1.00 48.53 175 VAL A O 1
ATOM 1413 N N . SER A 1 176 ? 20.181 34.255 -12.157 1.00 40.28 176 SER A N 1
ATOM 1414 C CA . SER A 1 176 ? 18.847 33.687 -12.371 1.00 40.28 176 SER A CA 1
ATOM 1415 C C . SER A 1 176 ? 18.875 32.805 -13.625 1.00 40.28 176 SER A C 1
ATOM 1417 O O . SER A 1 176 ? 19.345 33.278 -14.663 1.00 40.28 176 SER A O 1
ATOM 1419 N N . PRO A 1 177 ? 18.373 31.558 -13.585 1.00 40.84 177 PRO A N 1
ATOM 1420 C CA . PRO A 1 177 ? 18.248 30.763 -14.796 1.00 40.84 177 PRO A CA 1
ATOM 1421 C C . PRO A 1 177 ? 17.197 31.414 -15.699 1.00 40.84 177 PRO A C 1
ATOM 1423 O O . PRO A 1 177 ? 16.024 31.488 -15.334 1.00 40.84 177 PRO A O 1
ATOM 1426 N N . THR A 1 178 ? 17.604 31.907 -16.865 1.00 40.31 178 THR A N 1
ATOM 1427 C CA . THR A 1 178 ? 16.673 32.226 -17.950 1.00 40.31 178 THR A CA 1
ATOM 1428 C C . THR A 1 178 ? 16.199 30.925 -18.603 1.00 40.31 178 THR A C 1
ATOM 1430 O O . THR A 1 178 ? 16.925 29.934 -18.628 1.00 40.31 178 THR A O 1
ATOM 1433 N N . GLU A 1 179 ? 14.958 30.909 -19.098 1.00 44.75 179 GLU A N 1
ATOM 1434 C CA . GLU A 1 179 ? 14.179 29.716 -19.497 1.00 44.75 179 GLU A CA 1
ATOM 1435 C C . GLU A 1 179 ? 14.758 28.853 -20.641 1.00 44.75 179 GLU A C 1
ATOM 1437 O O . GLU A 1 179 ? 14.118 27.912 -21.106 1.00 44.75 179 GLU A O 1
ATOM 1442 N N . THR A 1 180 ? 15.982 29.099 -21.093 1.00 43.66 180 THR A N 1
ATOM 1443 C CA . THR A 1 180 ? 16.629 28.334 -22.161 1.00 43.66 180 THR A CA 1
ATOM 1444 C C . THR A 1 180 ? 17.804 27.522 -21.628 1.00 43.66 180 THR A C 1
ATOM 1446 O O . THR A 1 180 ? 18.867 28.071 -21.371 1.00 43.66 180 THR A O 1
ATOM 1449 N N . ALA A 1 181 ? 17.564 26.210 -21.504 1.00 42.56 181 ALA A N 1
ATOM 1450 C CA . ALA A 1 181 ? 18.499 25.083 -21.390 1.00 42.56 181 ALA A CA 1
ATOM 1451 C C . ALA A 1 181 ? 19.765 25.279 -20.526 1.00 42.56 181 ALA A C 1
ATOM 1453 O O . ALA A 1 181 ? 20.702 25.979 -20.900 1.00 42.56 181 ALA A O 1
ATOM 1454 N N . MET A 1 182 ? 19.863 24.517 -19.427 1.00 44.09 182 MET A N 1
ATOM 1455 C CA . MET A 1 182 ? 21.131 24.332 -18.711 1.00 44.09 182 MET A CA 1
ATOM 1456 C C . MET A 1 182 ? 22.190 23.771 -19.670 1.00 44.09 182 MET A C 1
ATOM 1458 O O . MET A 1 182 ? 22.127 22.605 -20.063 1.00 44.09 182 MET A O 1
ATOM 1462 N N . ARG A 1 183 ? 23.168 24.598 -20.048 1.00 38.09 183 ARG A N 1
ATOM 1463 C CA . ARG A 1 183 ? 24.342 24.178 -20.816 1.00 38.09 183 ARG A CA 1
ATOM 1464 C C . ARG A 1 183 ? 25.515 24.026 -19.854 1.00 38.09 183 ARG A C 1
ATOM 1466 O O . ARG A 1 183 ? 25.916 24.995 -19.216 1.00 38.09 183 ARG A O 1
ATOM 1473 N N . TRP A 1 184 ? 26.059 22.816 -19.757 1.00 42.84 184 TRP A N 1
ATOM 1474 C CA . TRP A 1 184 ? 27.338 22.592 -19.087 1.00 42.84 184 TRP A CA 1
ATOM 1475 C C . TRP A 1 184 ? 28.430 23.386 -19.808 1.00 42.84 184 TRP A C 1
ATOM 1477 O O . TRP A 1 184 ? 28.571 23.284 -21.027 1.00 42.84 184 TRP A O 1
ATOM 1487 N N . VAL A 1 185 ? 29.184 24.182 -19.052 1.00 43.28 185 VAL A N 1
ATOM 1488 C CA . VAL A 1 185 ? 30.408 24.835 -19.520 1.00 43.28 185 VAL A CA 1
ATOM 1489 C C . VAL A 1 185 ? 31.560 24.147 -18.804 1.00 43.28 185 VAL A C 1
ATOM 1491 O O . VAL A 1 185 ? 31.653 24.210 -17.579 1.00 43.28 185 VAL A O 1
ATOM 1494 N N . GLU A 1 186 ? 32.403 23.447 -19.559 1.00 37.84 186 GLU A N 1
ATOM 1495 C CA . GLU A 1 186 ? 33.648 22.898 -19.026 1.00 37.84 186 GLU A CA 1
ATOM 1496 C C . GLU A 1 186 ? 34.559 24.058 -18.595 1.00 37.84 186 GLU A C 1
ATOM 1498 O O . GLU A 1 186 ? 34.757 24.997 -19.375 1.00 37.84 186 GLU A O 1
ATOM 1503 N N . PRO A 1 187 ? 35.101 24.051 -17.366 1.00 43.78 187 PRO A N 1
ATOM 1504 C CA . PRO A 1 187 ? 36.007 25.103 -16.938 1.00 43.78 187 PRO A CA 1
ATOM 1505 C C . PRO A 1 187 ? 37.296 25.032 -17.767 1.00 43.78 187 PRO A C 1
ATOM 1507 O O . PRO A 1 187 ? 38.020 24.037 -17.733 1.00 43.78 187 PRO A O 1
ATOM 1510 N N . ALA A 1 188 ? 37.585 26.100 -18.514 1.00 41.75 188 ALA A N 1
ATOM 1511 C CA . ALA A 1 188 ? 38.825 26.228 -19.268 1.00 41.75 188 ALA A CA 1
ATOM 1512 C C . ALA A 1 188 ? 40.011 26.258 -18.291 1.00 41.75 188 ALA A C 1
ATOM 1514 O O . ALA A 1 188 ? 40.108 27.137 -17.437 1.00 41.75 188 ALA A O 1
ATOM 1515 N N . SER A 1 189 ? 40.920 25.295 -18.417 1.00 44.06 189 SER A N 1
ATOM 1516 C CA . SER A 1 189 ? 41.972 25.016 -17.434 1.00 44.06 189 SER A CA 1
ATOM 1517 C C . SER A 1 189 ? 43.074 26.077 -17.309 1.00 44.06 189 SER A C 1
ATOM 1519 O O . SER A 1 189 ? 43.993 25.878 -16.522 1.00 44.06 189 SER A O 1
ATOM 1521 N N . ASN A 1 190 ? 43.033 27.192 -18.045 1.00 47.25 190 ASN A N 1
ATOM 1522 C CA . ASN A 1 190 ? 44.198 28.071 -18.207 1.00 47.25 190 ASN A CA 1
ATOM 1523 C C . ASN A 1 190 ? 43.899 29.565 -17.980 1.00 47.25 190 ASN A C 1
ATOM 1525 O O . ASN A 1 190 ? 44.201 30.392 -18.839 1.00 47.25 190 ASN A O 1
ATOM 1529 N N . GLN A 1 191 ? 43.366 29.941 -16.813 1.00 41.06 191 GLN A N 1
ATOM 1530 C CA . GLN A 1 191 ? 43.488 31.322 -16.322 1.00 41.06 191 GLN A CA 1
ATOM 1531 C C . GLN A 1 191 ? 43.963 31.356 -14.867 1.00 41.06 191 GLN A C 1
ATOM 1533 O O . GLN A 1 191 ? 43.352 30.812 -13.953 1.00 41.06 191 GLN A O 1
ATOM 1538 N N . THR A 1 192 ? 45.103 32.006 -14.677 1.00 42.88 192 THR A N 1
ATOM 1539 C CA . THR A 1 192 ? 46.043 31.856 -13.564 1.00 42.88 192 THR A CA 1
ATOM 1540 C C . THR A 1 192 ? 45.656 32.565 -12.263 1.00 42.88 192 THR A C 1
ATOM 1542 O O . THR A 1 192 ? 46.517 32.707 -11.409 1.00 42.88 192 THR A O 1
ATOM 1545 N N . ASN A 1 193 ? 44.415 33.025 -12.067 1.00 44.66 193 ASN A N 1
ATOM 1546 C CA . ASN A 1 193 ? 44.071 33.842 -10.888 1.00 44.66 193 ASN A CA 1
ATOM 1547 C C . ASN A 1 193 ? 42.603 33.752 -10.432 1.00 44.66 193 ASN A C 1
ATOM 1549 O O . ASN A 1 193 ? 42.015 34.753 -10.029 1.00 44.66 193 ASN A O 1
ATOM 1553 N N . GLN A 1 194 ? 41.991 32.566 -10.446 1.00 41.56 194 GLN A N 1
ATOM 1554 C CA . GLN A 1 194 ? 40.714 32.368 -9.750 1.00 41.56 194 GLN A CA 1
ATOM 1555 C C . GLN A 1 194 ? 40.752 31.116 -8.882 1.00 41.56 194 GLN A C 1
ATOM 1557 O O . GLN A 1 194 ? 41.173 30.043 -9.308 1.00 41.56 194 GLN A O 1
ATOM 1562 N N . GLN A 1 195 ? 40.353 31.299 -7.622 1.00 44.31 195 GLN A N 1
ATOM 1563 C CA . GLN A 1 195 ? 40.256 30.256 -6.612 1.00 44.31 195 GLN A CA 1
ATOM 1564 C C . GLN A 1 195 ? 39.437 29.095 -7.178 1.00 44.31 195 GLN A C 1
ATOM 1566 O O . GLN A 1 195 ? 38.262 29.258 -7.504 1.00 44.31 195 GLN A O 1
ATOM 1571 N N . ALA A 1 196 ? 40.078 27.934 -7.319 1.00 40.47 196 ALA A N 1
ATOM 1572 C CA . ALA A 1 196 ? 39.424 26.710 -7.747 1.00 40.47 196 ALA A CA 1
ATOM 1573 C C . ALA A 1 196 ? 38.180 26.484 -6.881 1.00 40.47 196 ALA A C 1
ATOM 1575 O O . ALA A 1 196 ? 38.289 26.376 -5.656 1.00 40.47 196 ALA A O 1
ATOM 1576 N N . ILE A 1 197 ? 37.007 26.427 -7.514 1.00 46.75 197 ILE A N 1
ATOM 1577 C CA . ILE A 1 197 ? 35.759 26.077 -6.840 1.00 46.75 197 ILE A CA 1
ATOM 1578 C C . ILE A 1 197 ? 35.948 24.659 -6.291 1.00 46.75 197 ILE A C 1
ATOM 1580 O O . ILE A 1 197 ? 35.903 23.676 -7.029 1.00 46.75 197 ILE A O 1
ATOM 1584 N N . ARG A 1 198 ? 36.227 24.551 -4.989 1.00 42.78 198 ARG A N 1
ATOM 1585 C CA . ARG A 1 198 ? 36.281 23.274 -4.281 1.00 42.78 198 ARG A CA 1
ATOM 1586 C C . ARG A 1 198 ? 34.889 22.958 -3.767 1.00 42.78 198 ARG A C 1
ATOM 1588 O O . ARG A 1 198 ? 34.349 23.687 -2.940 1.00 42.78 198 ARG A O 1
ATOM 1595 N N . TRP A 1 199 ? 34.346 21.835 -4.218 1.00 39.88 199 TRP A N 1
ATOM 1596 C CA . TRP A 1 199 ? 33.208 21.210 -3.561 1.00 39.88 199 TRP A CA 1
ATOM 1597 C C . TRP A 1 199 ? 33.596 20.847 -2.123 1.00 39.88 199 TRP A C 1
ATOM 1599 O O . TRP A 1 199 ? 34.507 20.049 -1.904 1.00 39.88 199 TRP A O 1
ATOM 1609 N N . GLN A 1 200 ? 32.919 21.448 -1.145 1.00 35.44 200 GLN A N 1
ATOM 1610 C CA . GLN A 1 200 ? 32.935 20.985 0.239 1.00 35.44 200 GLN A CA 1
ATOM 1611 C C . GLN A 1 200 ? 31.716 20.093 0.462 1.00 35.44 200 GLN A C 1
ATOM 1613 O O . GLN A 1 200 ? 30.578 20.536 0.310 1.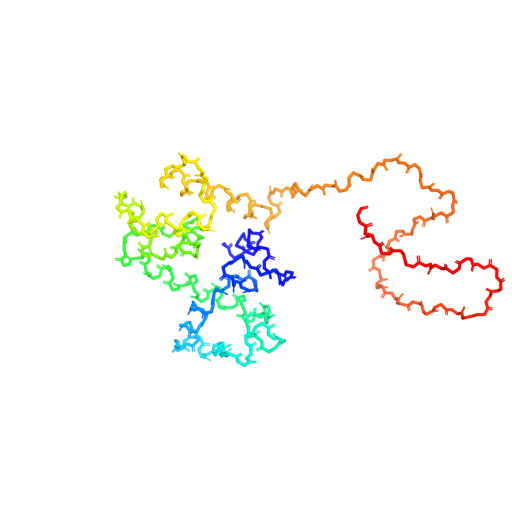00 35.44 200 GLN A O 1
ATOM 1618 N N . ASN A 1 201 ? 31.961 18.833 0.818 1.00 31.62 201 ASN A N 1
ATOM 1619 C CA . ASN A 1 201 ? 30.905 17.939 1.277 1.00 31.62 201 ASN A CA 1
ATOM 1620 C C . ASN A 1 201 ? 30.397 18.418 2.646 1.00 31.62 201 ASN A C 1
ATOM 1622 O O . ASN A 1 201 ? 31.220 18.633 3.539 1.00 31.62 201 ASN A O 1
ATOM 1626 N N . PRO A 1 202 ? 29.078 18.553 2.850 1.00 35.00 202 PRO A N 1
ATOM 1627 C CA . PRO A 1 202 ? 28.540 18.832 4.170 1.00 35.00 202 PRO A CA 1
ATOM 1628 C C . PRO A 1 202 ? 28.596 17.546 5.004 1.00 35.00 202 PRO A C 1
ATOM 1630 O O . PRO A 1 202 ? 27.818 16.619 4.785 1.00 35.00 202 PRO A O 1
ATOM 1633 N N . THR A 1 203 ? 29.520 17.475 5.958 1.00 37.56 203 THR A N 1
ATOM 1634 C CA . THR A 1 203 ? 29.466 16.494 7.050 1.00 37.56 203 THR A CA 1
ATOM 1635 C C . THR A 1 203 ? 29.418 17.214 8.391 1.00 37.56 203 THR A 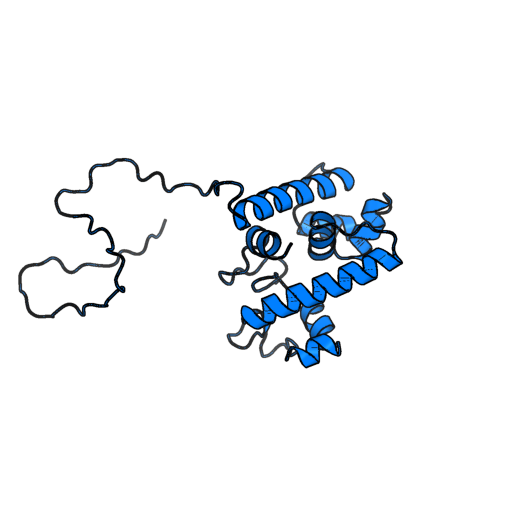C 1
ATOM 1637 O O . THR A 1 203 ? 30.349 17.957 8.698 1.00 37.56 203 THR A O 1
ATOM 1640 N N . ASN A 1 204 ? 28.357 16.878 9.137 1.00 40.59 204 ASN A N 1
ATOM 1641 C CA . ASN A 1 204 ? 27.988 17.181 10.529 1.00 40.59 204 ASN A CA 1
ATOM 1642 C C . ASN A 1 204 ? 27.724 18.641 10.904 1.00 40.59 204 ASN A C 1
ATOM 1644 O O . ASN A 1 204 ? 28.689 19.411 11.081 1.00 40.59 204 ASN A O 1
#